Protein AF-T0YUB1-F1 (afdb_monomer)

pLDDT: mean 88.93, std 9.86, range [58.34, 98.25]

Radius of gyration: 25.23 Å; Cα contacts (8 Å, |Δi|>4): 353; chains: 1; bounding box: 56×51×64 Å

Organism: NCBI:txid410659

Mean predicted aligned error: 8.4 Å

Sequence (280 aa):
MGTVGYQFLRESLGLNVFAPERPAMVKPVTRVEPTDGFLAIPRNVAPESDDPIEHILFALKHEGVDLQILAEALPKVEPSALLSEARRLPSGTYIRVACHLWEQFTGKQLTELPEIAGPTAELFDPRRYVTGPPRRDARWRVAFNGLGTVSYCPTIRRTDRIEAAMRSDILGRTKAFADALGKSMLDRALAWAYLHETEDSFAIERETPSEDKARKFVALLHQAHDGRALSENYLVELQNSVLTNPYDMAAAFRTEQNWLRGPARGAAGVTYVPPPPAMV

Structure (mmCIF, N/CA/C/O backbone):
data_AF-T0YUB1-F1
#
_entry.id   AF-T0YUB1-F1
#
loop_
_atom_site.group_PDB
_atom_site.id
_atom_site.type_symbol
_atom_site.label_atom_id
_atom_site.label_alt_id
_atom_site.label_comp_id
_atom_site.label_asym_id
_atom_site.label_entity_id
_atom_site.label_seq_id
_atom_site.pdbx_PDB_ins_code
_atom_site.Cartn_x
_atom_site.Cartn_y
_atom_site.Cartn_z
_atom_si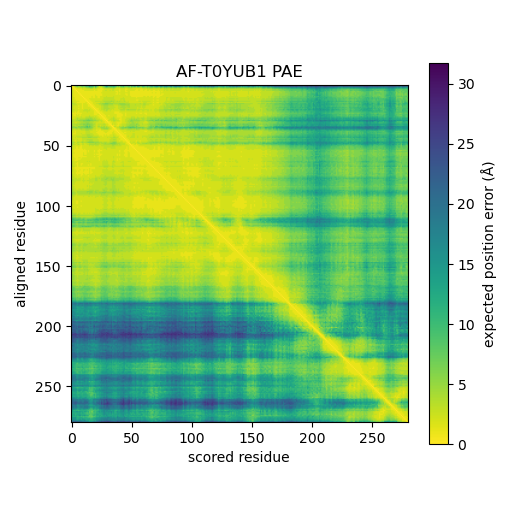te.occupancy
_atom_site.B_iso_or_equiv
_atom_site.auth_seq_id
_atom_site.auth_comp_id
_atom_site.auth_asym_id
_atom_site.auth_atom_id
_atom_site.pdbx_PDB_model_num
ATOM 1 N N . MET A 1 1 ? -29.403 3.935 4.675 1.00 58.34 1 MET A N 1
ATOM 2 C CA . MET A 1 1 ? -28.484 2.776 4.609 1.00 58.34 1 MET A CA 1
ATOM 3 C C . MET A 1 1 ? -27.096 3.343 4.799 1.00 58.34 1 MET A C 1
ATOM 5 O O . MET A 1 1 ? -26.694 4.130 3.956 1.00 58.34 1 MET A O 1
ATOM 9 N N . GLY A 1 2 ? -26.458 3.072 5.937 1.00 87.19 2 GLY A N 1
ATOM 10 C CA . GLY A 1 2 ? -25.175 3.688 6.286 1.00 87.19 2 GLY A CA 1
ATOM 11 C C . GLY A 1 2 ? -24.010 3.010 5.571 1.00 87.19 2 GLY A C 1
ATOM 12 O O . GLY A 1 2 ? -23.966 1.776 5.495 1.00 87.19 2 GLY A O 1
ATOM 13 N N . THR A 1 3 ? -23.107 3.819 5.026 1.00 94.50 3 THR A N 1
ATOM 14 C CA . THR A 1 3 ? -21.757 3.407 4.638 1.00 94.50 3 THR A CA 1
ATOM 15 C C . THR A 1 3 ? -20.953 3.148 5.911 1.00 94.50 3 THR A C 1
ATOM 17 O O . THR A 1 3 ? -21.170 3.798 6.931 1.00 94.50 3 THR A O 1
ATOM 20 N N . VAL A 1 4 ? -20.064 2.158 5.887 1.00 97.56 4 VAL A N 1
ATOM 21 C CA . VAL A 1 4 ? -19.175 1.831 7.015 1.00 97.56 4 VAL A CA 1
ATOM 22 C C . VAL A 1 4 ? -17.753 1.619 6.506 1.00 97.56 4 VAL A C 1
ATOM 24 O O . VAL A 1 4 ? -17.520 1.622 5.297 1.00 97.56 4 VAL A O 1
ATOM 27 N N . GLY A 1 5 ? -16.793 1.488 7.424 1.00 97.62 5 GLY A N 1
ATOM 28 C CA . GLY A 1 5 ? -15.391 1.277 7.077 1.00 97.62 5 GLY A CA 1
ATOM 29 C C . GLY A 1 5 ? -14.806 2.380 6.194 1.00 97.62 5 GLY A C 1
ATOM 30 O O . GLY A 1 5 ? -14.995 3.565 6.478 1.00 97.62 5 GLY A O 1
ATOM 31 N N . TYR A 1 6 ? -14.099 2.009 5.128 1.00 98.06 6 TYR A N 1
ATOM 32 C CA . TYR A 1 6 ? -13.344 2.960 4.307 1.00 98.06 6 TYR A CA 1
ATOM 33 C C . TYR A 1 6 ? -14.200 4.024 3.624 1.00 98.06 6 TYR A C 1
ATOM 35 O O . TYR A 1 6 ? -13.800 5.188 3.569 1.00 98.06 6 TYR A O 1
ATOM 43 N N . GLN A 1 7 ? -15.385 3.655 3.133 1.00 97.56 7 GLN A N 1
ATOM 44 C CA . GLN A 1 7 ? -16.279 4.623 2.498 1.00 97.56 7 GLN A CA 1
ATOM 45 C C . GLN A 1 7 ? -16.746 5.683 3.498 1.00 97.56 7 GLN A C 1
ATOM 47 O O . GLN A 1 7 ? -16.728 6.868 3.172 1.00 97.56 7 GLN A O 1
ATOM 52 N N . PHE A 1 8 ? -17.115 5.256 4.709 1.00 97.69 8 PHE A N 1
ATOM 53 C CA . PHE A 1 8 ? -17.493 6.174 5.779 1.00 97.69 8 PHE A CA 1
ATOM 54 C C . PHE A 1 8 ? -16.339 7.111 6.131 1.00 97.69 8 PHE A C 1
ATOM 56 O O . PHE A 1 8 ? -16.540 8.317 6.150 1.00 97.69 8 PHE A O 1
ATOM 63 N N . LEU A 1 9 ? -15.127 6.580 6.344 1.00 97.88 9 LEU A N 1
ATOM 64 C CA . LEU A 1 9 ? -13.948 7.387 6.689 1.00 97.88 9 LEU A CA 1
ATOM 65 C C . LEU A 1 9 ? -13.659 8.451 5.631 1.00 97.88 9 LEU A C 1
ATOM 67 O O . LEU A 1 9 ? -13.358 9.593 5.963 1.00 97.88 9 LEU A O 1
ATOM 71 N N . ARG A 1 10 ? -13.774 8.085 4.352 1.00 97.50 10 ARG A N 1
ATOM 72 C CA . ARG A 1 10 ? -13.585 9.015 3.239 1.00 97.50 10 ARG A CA 1
ATOM 73 C C . ARG A 1 10 ? -14.581 10.172 3.280 1.00 97.50 10 ARG A C 1
ATOM 75 O O . ARG A 1 10 ? -14.178 11.316 3.083 1.00 97.50 10 ARG A O 1
ATOM 82 N N . GLU A 1 11 ? -15.853 9.871 3.527 1.00 96.50 11 GLU A N 1
ATOM 83 C CA . GLU A 1 11 ? -16.936 10.858 3.575 1.00 96.50 11 GLU A CA 1
ATOM 84 C C . GLU A 1 11 ? -16.860 11.729 4.837 1.00 96.50 11 GLU A C 1
ATOM 86 O O . GLU A 1 11 ? -16.862 12.954 4.733 1.00 96.50 11 GLU A O 1
ATOM 91 N N . SER A 1 12 ? -16.747 11.117 6.019 1.00 96.38 12 SER A N 1
ATOM 92 C CA . SER A 1 12 ? -16.800 11.813 7.311 1.00 96.38 12 SER A CA 1
ATOM 93 C C . SER A 1 12 ? -15.554 12.649 7.595 1.00 96.38 12 SER A C 1
ATOM 95 O O . SER A 1 12 ? -15.658 13.726 8.179 1.00 96.38 12 SER A O 1
ATOM 97 N N . LEU A 1 13 ? -14.380 12.199 7.140 1.00 96.19 13 LEU A N 1
ATOM 98 C CA . LEU A 1 13 ? -13.120 12.923 7.313 1.00 96.19 13 LEU A CA 1
ATOM 99 C C . LEU A 1 13 ? -12.749 13.793 6.102 1.00 96.19 13 LEU A C 1
ATOM 101 O O . LEU A 1 13 ? -11.701 14.442 6.141 1.00 96.19 13 LEU A O 1
ATOM 105 N N . GLY A 1 14 ? -13.552 13.797 5.029 1.00 95.88 14 GLY A N 1
ATOM 106 C CA . GLY A 1 14 ? -13.286 14.564 3.806 1.00 95.88 14 GLY A CA 1
ATOM 107 C C . GLY A 1 14 ? -11.924 14.242 3.183 1.00 95.88 14 GLY A C 1
ATOM 108 O O . GLY A 1 14 ? -11.126 15.149 2.949 1.00 95.88 14 GLY A O 1
ATOM 109 N N . LEU A 1 15 ? -11.619 12.954 3.007 1.00 96.69 15 LEU A N 1
ATOM 110 C CA . LEU A 1 15 ? -10.314 12.494 2.512 1.00 96.69 15 LEU A CA 1
ATOM 111 C C . LEU A 1 15 ? -10.188 12.716 0.997 1.00 96.69 15 LEU A C 1
ATOM 113 O O . LEU A 1 15 ? -11.126 12.429 0.249 1.00 96.69 15 LEU A O 1
ATOM 117 N N . ASN A 1 16 ? -9.018 13.157 0.528 1.00 94.62 16 ASN A N 1
ATOM 118 C CA . ASN A 1 16 ? -8.759 13.402 -0.894 1.00 94.62 16 ASN A CA 1
ATOM 119 C C . ASN A 1 16 ? -8.219 12.144 -1.592 1.00 94.62 16 ASN A C 1
ATOM 121 O O . ASN A 1 16 ? -7.115 12.106 -2.136 1.00 94.62 16 ASN A O 1
ATOM 125 N N . VAL A 1 17 ? -9.016 11.080 -1.546 1.00 94.50 17 VAL A N 1
ATOM 126 C CA . VAL A 1 17 ? -8.626 9.738 -1.988 1.00 94.50 17 VAL A CA 1
ATOM 127 C C . VAL A 1 17 ? -9.672 9.124 -2.911 1.00 94.50 17 VAL A C 1
ATOM 129 O O . VAL A 1 17 ? -10.848 9.506 -2.908 1.00 94.50 17 VAL A O 1
ATOM 132 N N . PHE A 1 18 ? -9.253 8.146 -3.714 1.00 93.94 18 PHE A N 1
ATOM 133 C CA . PHE A 1 18 ? -10.179 7.401 -4.559 1.00 93.94 18 PHE A CA 1
ATOM 134 C C . PHE A 1 18 ? -11.198 6.640 -3.702 1.00 93.94 18 PHE A C 1
ATOM 136 O O . PHE A 1 18 ? -10.949 6.299 -2.546 1.00 93.94 18 PHE A O 1
ATOM 143 N N . ALA A 1 19 ? -12.385 6.406 -4.265 1.00 93.56 19 ALA A N 1
ATOM 144 C CA . ALA A 1 19 ? -13.378 5.570 -3.602 1.00 93.56 19 ALA A CA 1
ATOM 145 C C . ALA A 1 19 ? -12.849 4.135 -3.467 1.00 93.56 19 ALA A C 1
ATOM 147 O O . ALA A 1 19 ? -12.224 3.650 -4.417 1.00 93.56 19 ALA A O 1
ATOM 148 N N . PRO A 1 20 ? -13.156 3.424 -2.367 1.00 93.38 20 PRO A N 1
ATOM 149 C CA . PRO A 1 20 ? -12.974 1.981 -2.346 1.00 93.38 20 PRO A CA 1
ATOM 150 C C . PRO A 1 20 ? -13.768 1.357 -3.500 1.00 93.38 20 PRO A C 1
ATOM 152 O O . PRO A 1 20 ? -14.905 1.741 -3.766 1.00 93.38 20 PRO A O 1
ATOM 155 N N . GLU A 1 21 ? -13.184 0.371 -4.180 1.00 89.94 21 GLU A N 1
ATOM 156 C CA . GLU A 1 21 ? -13.831 -0.300 -5.321 1.00 89.94 21 GLU A CA 1
ATOM 157 C C . GLU A 1 21 ? -15.168 -0.956 -4.929 1.00 89.94 21 GLU A C 1
ATOM 159 O O . GLU A 1 21 ? -16.103 -1.017 -5.725 1.00 89.94 21 GLU A O 1
ATOM 164 N N . ARG A 1 22 ? -15.252 -1.466 -3.695 1.00 92.88 22 ARG A N 1
ATOM 165 C CA . ARG A 1 22 ? -16.444 -2.104 -3.127 1.00 92.88 22 ARG A CA 1
ATOM 166 C C . ARG A 1 22 ? -16.722 -1.506 -1.749 1.00 92.88 22 ARG A C 1
ATOM 168 O O . ARG A 1 22 ? -16.311 -2.109 -0.759 1.00 92.88 22 ARG A O 1
ATOM 175 N N . PRO A 1 23 ? -17.382 -0.339 -1.662 1.00 95.94 23 PRO A N 1
ATOM 176 C CA . PRO A 1 23 ? -17.715 0.276 -0.383 1.00 95.94 23 PRO A CA 1
ATOM 177 C C . PRO A 1 23 ? -18.515 -0.683 0.506 1.00 95.94 23 PRO A C 1
ATOM 179 O O . PRO A 1 23 ? -19.439 -1.358 0.040 1.00 95.94 23 PRO A O 1
ATOM 182 N N . ALA A 1 24 ? -18.183 -0.733 1.794 1.00 97.19 24 ALA A N 1
ATOM 183 C CA . ALA A 1 24 ? -18.957 -1.483 2.773 1.00 97.19 24 ALA A CA 1
ATOM 184 C C . ALA A 1 24 ? -20.264 -0.758 3.133 1.00 97.19 24 ALA A C 1
ATOM 186 O O . ALA A 1 24 ? -20.280 0.430 3.466 1.00 97.19 24 ALA A O 1
ATOM 187 N N . MET A 1 25 ? -21.383 -1.484 3.071 1.00 96.56 25 MET A N 1
ATOM 188 C CA . MET A 1 25 ? -22.720 -0.945 3.324 1.00 96.56 25 MET A CA 1
ATOM 189 C C . MET A 1 25 ? -23.515 -1.850 4.254 1.00 96.56 25 MET A C 1
ATOM 191 O O . MET A 1 25 ? -23.605 -3.059 4.029 1.00 96.56 25 MET A O 1
ATOM 195 N N . VAL A 1 26 ? -24.190 -1.258 5.241 1.00 96.06 26 VAL A N 1
ATOM 196 C CA . VAL A 1 26 ? -25.093 -2.016 6.114 1.00 96.06 26 VAL A CA 1
ATOM 197 C C . VAL A 1 26 ? -26.343 -2.436 5.339 1.00 96.06 26 VAL A C 1
ATOM 199 O O . VAL A 1 26 ? -27.073 -1.597 4.797 1.00 96.06 26 VAL A O 1
ATOM 202 N N . LYS A 1 27 ? -26.594 -3.746 5.289 1.00 95.56 27 LYS A N 1
ATOM 203 C CA . LYS A 1 27 ? -27.689 -4.385 4.545 1.00 95.56 27 LYS A CA 1
ATOM 204 C C . LYS A 1 27 ? -28.370 -5.466 5.400 1.00 95.56 27 LYS A C 1
ATOM 206 O O . LYS A 1 27 ? -27.762 -5.962 6.348 1.00 95.56 27 LYS A O 1
ATOM 211 N N . PRO A 1 28 ? -29.625 -5.848 5.090 1.00 93.94 28 PRO A N 1
ATOM 212 C CA . PRO A 1 28 ? -30.340 -6.909 5.801 1.00 93.94 28 PRO A CA 1
ATOM 213 C C . PRO A 1 28 ? -29.836 -8.299 5.370 1.00 93.94 28 PRO A C 1
ATOM 215 O O . PRO A 1 28 ? -30.547 -9.060 4.723 1.00 93.94 28 PRO A O 1
ATOM 218 N N . VAL A 1 29 ? -28.584 -8.605 5.706 1.00 92.19 29 VAL A N 1
ATOM 219 C CA . VAL A 1 29 ? -27.919 -9.897 5.474 1.00 92.19 29 VAL A CA 1
ATOM 220 C C . VAL A 1 29 ? -27.565 -10.548 6.812 1.00 92.19 29 VAL A C 1
ATOM 222 O O . VAL A 1 29 ? -27.605 -9.891 7.852 1.00 92.19 29 VAL A O 1
ATOM 225 N N . THR A 1 30 ? -27.241 -11.843 6.814 1.00 91.69 30 THR A N 1
ATOM 226 C CA . THR A 1 30 ? -26.864 -12.588 8.036 1.00 91.69 30 THR A CA 1
ATOM 227 C C . THR A 1 30 ? -25.354 -12.745 8.208 1.00 91.69 30 THR A C 1
ATOM 229 O O . THR A 1 30 ? -24.881 -13.033 9.305 1.00 91.69 30 THR A O 1
ATOM 232 N N . ARG A 1 31 ? -24.586 -12.537 7.136 1.00 92.94 31 ARG A N 1
ATOM 233 C CA . ARG A 1 31 ? -23.122 -12.593 7.105 1.00 92.94 31 ARG A CA 1
ATOM 234 C C . ARG A 1 31 ? -22.581 -11.537 6.148 1.00 92.94 31 ARG A C 1
ATOM 236 O O . ARG A 1 31 ? -23.339 -10.945 5.389 1.00 92.94 31 ARG A O 1
ATOM 243 N N . VAL A 1 32 ? -21.272 -11.305 6.206 1.00 93.69 32 VAL A N 1
ATOM 244 C CA . VAL A 1 32 ? -20.586 -10.425 5.254 1.00 93.69 32 VAL A CA 1
ATOM 245 C C . VAL A 1 32 ? -20.608 -11.084 3.876 1.00 93.69 32 VAL A C 1
ATOM 247 O O . VAL A 1 32 ? -20.051 -12.171 3.715 1.00 93.69 32 VAL A O 1
ATOM 250 N N . GLU A 1 33 ? -21.254 -10.442 2.904 1.00 93.06 33 GLU A N 1
ATOM 251 C CA . GLU A 1 33 ? -21.442 -10.991 1.556 1.00 93.06 33 GLU A CA 1
ATOM 252 C C . GLU A 1 33 ? -20.907 -10.015 0.495 1.00 93.06 33 GLU A C 1
ATOM 254 O O . GLU A 1 33 ? -21.384 -8.879 0.392 1.00 93.06 33 GLU A O 1
ATOM 259 N N . PRO A 1 34 ? -19.895 -10.412 -0.299 1.00 91.69 34 PRO A N 1
ATOM 260 C CA . PRO A 1 34 ? -19.437 -9.597 -1.415 1.00 91.69 34 PRO A CA 1
ATOM 261 C C . PRO A 1 34 ? -20.499 -9.591 -2.521 1.00 91.69 34 PRO A C 1
ATOM 263 O O . PRO A 1 34 ? -20.971 -10.646 -2.934 1.00 91.69 34 PRO A O 1
ATOM 266 N N . THR A 1 35 ? -20.858 -8.404 -3.008 1.00 91.75 35 THR A N 1
ATOM 267 C CA . THR A 1 35 ? -21.780 -8.200 -4.137 1.00 91.75 35 THR A CA 1
ATOM 268 C C . THR A 1 35 ? -21.056 -7.450 -5.259 1.00 91.75 35 THR A C 1
ATOM 270 O O . THR A 1 35 ? -19.979 -6.880 -5.049 1.00 91.75 35 THR A O 1
ATOM 273 N N . ASP A 1 36 ? -21.643 -7.419 -6.454 1.00 87.12 36 ASP A N 1
ATOM 274 C CA . ASP A 1 36 ? -21.186 -6.543 -7.529 1.00 87.12 36 ASP A CA 1
ATOM 275 C C . ASP A 1 36 ? -21.371 -5.074 -7.115 1.00 87.12 36 ASP A C 1
ATOM 277 O O . ASP A 1 36 ? -22.484 -4.566 -6.988 1.00 87.12 36 ASP A O 1
ATOM 281 N N . GLY A 1 37 ? -20.249 -4.401 -6.848 1.00 90.31 37 GLY A N 1
ATOM 282 C CA . GLY A 1 37 ? -20.185 -2.972 -6.535 1.00 90.31 37 GLY A CA 1
ATOM 283 C C . GLY A 1 37 ? -20.210 -2.590 -5.051 1.00 90.31 37 GLY A C 1
ATOM 284 O O . GLY A 1 37 ? -19.943 -1.434 -4.748 1.00 90.31 37 GLY A O 1
ATOM 285 N N . PHE A 1 38 ? -20.481 -3.502 -4.109 1.00 94.38 38 PHE A N 1
ATOM 286 C CA . PHE A 1 38 ? -20.405 -3.200 -2.668 1.00 94.38 38 PHE A CA 1
ATOM 287 C C . PHE A 1 38 ? -20.185 -4.455 -1.812 1.00 94.38 38 PHE A C 1
ATOM 289 O O . PHE A 1 38 ? -20.387 -5.587 -2.257 1.00 94.38 38 PHE A O 1
ATOM 296 N N . LEU A 1 39 ? -19.783 -4.253 -0.557 1.00 95.88 39 LEU A N 1
ATOM 297 C CA . LEU A 1 39 ? -19.691 -5.309 0.452 1.00 95.88 39 LEU A CA 1
ATOM 298 C C . LEU A 1 39 ? -20.892 -5.203 1.403 1.00 95.88 39 LEU A C 1
ATOM 300 O O . LEU A 1 39 ? -21.041 -4.204 2.106 1.00 95.88 39 LEU A O 1
ATOM 304 N N . ALA A 1 40 ? -21.775 -6.204 1.405 1.00 96.31 40 ALA A N 1
ATOM 305 C CA . ALA A 1 40 ? -22.964 -6.221 2.252 1.00 96.31 40 ALA A CA 1
ATOM 306 C C . ALA A 1 40 ? -22.586 -6.611 3.686 1.00 96.31 40 ALA A C 1
ATOM 308 O O . ALA A 1 40 ? -22.047 -7.696 3.914 1.00 96.31 40 ALA A O 1
ATOM 309 N N . ILE A 1 41 ? -22.880 -5.740 4.651 1.00 96.69 41 ILE A N 1
ATOM 310 C CA . ILE A 1 41 ? -22.508 -5.914 6.058 1.00 96.69 41 ILE A CA 1
ATOM 311 C C . ILE A 1 41 ? -23.766 -6.093 6.911 1.00 96.69 41 ILE A C 1
ATOM 313 O O . ILE A 1 41 ? -24.658 -5.241 6.858 1.00 96.69 41 ILE A O 1
ATOM 317 N N . PRO A 1 42 ? -23.862 -7.164 7.717 1.00 95.12 42 PRO A N 1
ATOM 318 C CA . PRO A 1 42 ? -24.963 -7.325 8.654 1.00 95.12 42 PRO A CA 1
ATOM 319 C C . PRO A 1 42 ? -24.808 -6.332 9.819 1.00 95.12 42 PRO A C 1
ATOM 321 O O . PRO A 1 42 ? -23.696 -6.000 10.230 1.00 95.12 42 PRO A O 1
ATOM 324 N N . ARG A 1 43 ? -25.925 -5.857 10.385 1.00 93.69 43 ARG A N 1
ATOM 325 C CA . ARG A 1 43 ? -25.916 -4.789 11.408 1.00 93.69 43 ARG A CA 1
ATOM 326 C C . ARG A 1 43 ? -25.102 -5.130 12.663 1.00 93.69 43 ARG A C 1
ATOM 328 O O . ARG A 1 43 ? -24.561 -4.229 13.277 1.00 93.69 43 ARG A O 1
ATOM 335 N N . ASN A 1 44 ? -25.001 -6.407 13.024 1.00 92.81 44 ASN A N 1
ATOM 336 C CA . ASN A 1 44 ? -24.230 -6.883 14.179 1.00 92.81 44 ASN A CA 1
ATOM 337 C C . ASN A 1 44 ? -22.706 -6.928 13.952 1.00 92.81 44 ASN A C 1
ATOM 339 O O . ASN A 1 44 ? -21.973 -7.225 14.888 1.00 92.81 44 ASN A O 1
ATOM 343 N N . VAL A 1 45 ? -22.237 -6.722 12.718 1.00 93.88 45 VAL A N 1
ATOM 344 C CA . VAL A 1 45 ? -20.803 -6.681 12.371 1.00 93.88 45 VAL A CA 1
ATOM 345 C C . VAL A 1 45 ? -20.344 -5.255 12.055 1.00 93.88 45 VAL A C 1
ATOM 347 O O . VAL A 1 45 ? -19.146 -4.988 12.057 1.00 93.88 45 VAL A O 1
ATOM 350 N N . ALA A 1 46 ? -21.279 -4.348 11.769 1.00 94.00 46 ALA A N 1
ATOM 351 C CA . ALA A 1 46 ? -20.980 -2.940 11.549 1.00 94.00 46 ALA A CA 1
ATOM 352 C C . ALA A 1 46 ? -20.403 -2.284 12.823 1.00 94.00 46 ALA A C 1
ATOM 354 O O . ALA A 1 46 ? -20.743 -2.732 13.920 1.00 94.00 46 ALA A O 1
ATOM 355 N N . PRO A 1 47 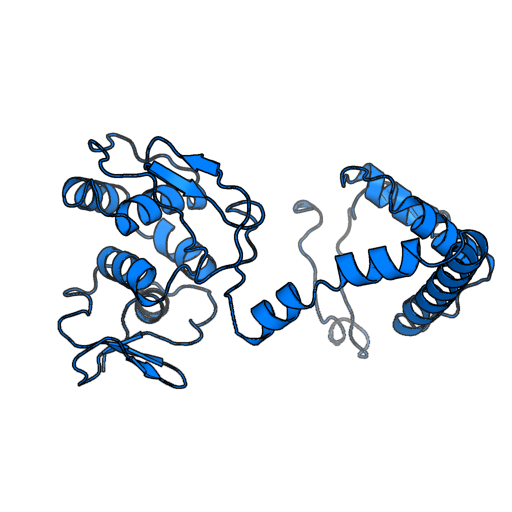? -19.575 -1.231 12.682 1.00 94.81 47 PRO A N 1
ATOM 356 C CA . PRO A 1 47 ? -19.219 -0.346 13.792 1.00 94.81 47 PRO A CA 1
ATOM 357 C C . PRO A 1 47 ? -20.455 0.102 14.581 1.00 94.81 47 PRO A C 1
ATOM 359 O O . PRO A 1 47 ? -21.529 0.302 14.000 1.00 94.81 47 PRO A O 1
ATOM 362 N N . GLU A 1 48 ? -20.315 0.215 15.900 1.00 91.25 48 GLU A N 1
ATOM 363 C CA . GLU A 1 48 ? -21.410 0.604 16.796 1.00 91.25 48 GLU A CA 1
ATOM 364 C C . GLU A 1 48 ? -21.564 2.124 16.855 1.00 91.25 48 GLU A C 1
ATOM 366 O O . GLU A 1 48 ? -22.670 2.625 17.087 1.00 91.25 48 GLU A O 1
ATOM 371 N N . SER A 1 49 ? -20.467 2.844 16.621 1.00 93.38 49 SER A N 1
ATOM 372 C CA . SER A 1 49 ? -20.413 4.297 16.613 1.00 93.38 49 SER A CA 1
ATOM 373 C C . SER A 1 49 ? -19.765 4.850 15.342 1.00 93.38 49 SER A C 1
ATOM 375 O O . SER A 1 49 ? -19.153 4.127 14.560 1.00 93.38 49 SER A O 1
ATOM 377 N N . ASP A 1 50 ? -19.879 6.167 15.179 1.00 93.62 50 ASP A N 1
ATOM 378 C CA . ASP A 1 50 ? -19.228 6.939 14.118 1.00 93.62 50 ASP A CA 1
ATOM 379 C C . ASP A 1 50 ? -17.736 7.228 14.430 1.00 93.62 50 ASP A C 1
ATOM 381 O O . ASP A 1 50 ? -17.113 8.063 13.766 1.00 93.62 50 ASP A O 1
ATOM 385 N N . ASP A 1 51 ? -17.145 6.575 15.445 1.00 95.38 51 ASP A N 1
ATOM 386 C CA . ASP A 1 51 ? -15.725 6.716 15.789 1.00 95.38 51 ASP A CA 1
ATOM 387 C C . ASP A 1 51 ? -14.835 6.209 14.633 1.00 95.38 51 ASP A C 1
ATOM 389 O O . ASP A 1 51 ? -14.910 5.032 14.248 1.00 95.38 51 ASP A O 1
ATOM 393 N N . PRO A 1 52 ? -13.935 7.053 14.087 1.00 96.44 52 PRO A N 1
ATOM 394 C CA . PRO A 1 52 ? -13.000 6.646 13.048 1.00 96.44 52 PRO A CA 1
ATOM 395 C C . PRO A 1 52 ? -12.192 5.384 13.378 1.00 96.44 52 PRO A C 1
ATOM 397 O O . PRO A 1 52 ? -11.904 4.604 12.469 1.00 96.44 52 PRO A O 1
ATOM 400 N N . ILE A 1 53 ? -11.832 5.143 14.644 1.00 97.06 53 ILE A N 1
ATOM 401 C CA . ILE A 1 53 ? -11.066 3.950 15.031 1.00 97.06 53 ILE A CA 1
ATOM 402 C C . ILE A 1 53 ? -11.873 2.682 14.770 1.00 97.06 53 ILE A C 1
ATOM 404 O O . ILE A 1 53 ? -11.347 1.752 14.154 1.00 97.06 53 ILE A O 1
ATOM 408 N N . GLU A 1 54 ? -13.145 2.636 15.170 1.00 96.81 54 GLU A N 1
ATOM 409 C CA . GLU A 1 54 ? -13.995 1.466 14.933 1.00 96.81 54 GLU A CA 1
ATOM 410 C C . GLU A 1 54 ? -14.096 1.156 13.438 1.00 96.81 54 GLU A C 1
ATOM 412 O O . GLU A 1 54 ? -13.947 0.004 13.019 1.00 96.81 54 GLU A O 1
ATOM 417 N N . HIS A 1 55 ? -14.253 2.197 12.618 1.00 98.00 55 HIS A N 1
ATOM 418 C CA . HIS A 1 55 ? -14.304 2.072 11.167 1.00 98.00 55 HIS A CA 1
ATOM 419 C C . HIS A 1 55 ? -12.968 1.624 10.556 1.00 98.00 55 HIS A C 1
ATOM 421 O O . HIS A 1 55 ? -12.975 0.796 9.645 1.00 98.00 55 HIS A O 1
ATOM 427 N N . ILE A 1 56 ? -11.822 2.096 11.059 1.00 98.25 56 ILE A N 1
ATOM 428 C CA . ILE A 1 56 ? -10.491 1.649 10.611 1.00 98.25 56 ILE A CA 1
ATOM 429 C C . ILE A 1 56 ? -10.285 0.165 10.930 1.00 98.25 56 ILE A C 1
ATOM 431 O O . ILE A 1 56 ? -9.870 -0.606 10.061 1.00 98.25 56 ILE A O 1
ATOM 435 N N . LEU A 1 57 ? -10.584 -0.254 12.162 1.00 97.81 57 LEU A N 1
ATOM 436 C CA . LEU A 1 57 ? -10.425 -1.646 12.591 1.00 97.81 57 LEU A CA 1
ATOM 437 C C . LEU A 1 57 ? -11.367 -2.578 11.824 1.00 97.81 57 LEU A C 1
ATOM 439 O O . LEU A 1 57 ? -10.962 -3.663 11.398 1.00 97.81 57 LEU A O 1
ATOM 443 N N . PHE A 1 58 ? -12.606 -2.136 11.611 1.00 97.81 58 PHE A N 1
ATOM 444 C CA . PHE A 1 58 ? -13.579 -2.818 10.771 1.00 97.81 58 PHE A CA 1
ATOM 445 C C . PHE A 1 58 ? -13.066 -2.979 9.331 1.00 97.81 58 PHE A C 1
ATOM 447 O O . PHE A 1 58 ? -13.077 -4.092 8.796 1.00 97.81 58 PHE A O 1
ATOM 454 N N . ALA A 1 59 ? -12.576 -1.898 8.720 1.00 97.69 59 ALA A N 1
ATOM 455 C CA . ALA A 1 59 ? -12.128 -1.888 7.331 1.00 97.69 59 ALA A CA 1
ATOM 456 C C . ALA A 1 59 ? -10.918 -2.810 7.124 1.00 97.69 59 ALA A C 1
ATOM 458 O O . ALA A 1 59 ? -10.952 -3.693 6.265 1.00 97.69 59 ALA A O 1
ATOM 459 N N . LEU A 1 60 ? -9.904 -2.718 7.994 1.00 97.44 60 LEU A N 1
ATOM 460 C CA . LEU A 1 60 ? -8.736 -3.607 7.968 1.00 97.44 60 LEU A CA 1
ATOM 461 C C . LEU A 1 60 ? -9.128 -5.093 8.040 1.00 97.44 60 LEU A C 1
ATOM 463 O O . LEU A 1 60 ? -8.499 -5.944 7.405 1.00 97.44 60 LEU A O 1
ATOM 467 N N . LYS A 1 61 ? -10.186 -5.414 8.794 1.00 96.31 61 LYS A N 1
ATOM 468 C CA . LYS A 1 61 ? -10.692 -6.780 8.950 1.00 96.31 61 LYS A CA 1
ATOM 469 C C . LYS A 1 61 ? -11.475 -7.277 7.741 1.00 96.31 61 LYS A C 1
ATOM 471 O O . LYS A 1 61 ? -11.243 -8.398 7.284 1.00 96.31 61 LYS A O 1
ATOM 476 N N . HIS A 1 62 ? -12.420 -6.481 7.255 1.00 95.62 62 HIS A N 1
ATOM 477 C CA . HIS A 1 62 ? -13.437 -6.934 6.305 1.00 95.62 62 HIS A CA 1
ATOM 478 C C . HIS A 1 62 ? -13.179 -6.471 4.870 1.00 95.62 62 HIS A C 1
ATOM 480 O O . HIS A 1 62 ? -13.401 -7.235 3.933 1.00 95.62 62 HIS A O 1
ATOM 486 N N . GLU A 1 63 ? -12.650 -5.265 4.690 1.00 95.56 63 GLU A N 1
ATOM 487 C CA . GLU A 1 63 ? -12.347 -4.683 3.379 1.00 95.56 63 GLU A CA 1
ATOM 488 C C . GLU A 1 63 ? -10.903 -4.987 2.955 1.00 95.56 63 GLU A C 1
ATOM 490 O O . GLU A 1 63 ? -10.630 -5.182 1.771 1.00 95.56 63 GLU A O 1
ATOM 495 N N . GLY A 1 64 ? -9.999 -5.211 3.914 1.00 95.19 64 GLY A N 1
ATOM 496 C CA . GLY A 1 64 ? -8.570 -5.448 3.686 1.00 95.19 64 GLY A CA 1
ATOM 497 C C . GLY A 1 64 ? -7.749 -4.181 3.882 1.00 95.19 64 GLY A C 1
ATOM 498 O O . GLY A 1 64 ? -8.237 -3.215 4.444 1.00 95.19 64 GLY A O 1
ATOM 499 N N . VAL A 1 65 ? -6.493 -4.193 3.443 1.00 96.25 65 VAL A N 1
ATOM 500 C CA . VAL A 1 65 ? -5.616 -3.020 3.527 1.00 96.25 65 VAL A CA 1
ATOM 501 C C . VAL A 1 65 ? -5.805 -2.145 2.293 1.00 96.25 65 VAL A C 1
ATOM 503 O O . VAL A 1 65 ? -5.563 -2.601 1.171 1.00 96.25 65 VAL A O 1
ATOM 506 N N . ASP A 1 66 ? -6.181 -0.890 2.525 1.00 96.00 66 ASP A N 1
ATOM 507 C CA . ASP A 1 66 ? -6.126 0.206 1.559 1.00 96.00 66 ASP A CA 1
ATOM 508 C C . ASP A 1 66 ? -5.195 1.303 2.095 1.00 96.00 66 ASP A C 1
ATOM 510 O O . ASP A 1 66 ? -5.573 2.109 2.948 1.00 96.00 66 ASP A O 1
ATOM 514 N N . LEU A 1 67 ? -3.937 1.304 1.638 1.00 96.00 67 LEU A N 1
ATOM 515 C CA . LEU A 1 67 ? -2.940 2.254 2.136 1.00 96.00 67 LEU A CA 1
ATOM 516 C C . LEU A 1 67 ? -3.257 3.702 1.758 1.00 96.00 67 LEU A C 1
ATOM 518 O O . LEU A 1 67 ? -2.846 4.588 2.494 1.00 96.00 67 LEU A O 1
ATOM 522 N N . GLN A 1 68 ? -3.977 3.958 0.661 1.00 93.94 68 GLN A N 1
ATOM 523 C CA . GLN A 1 68 ? -4.305 5.324 0.257 1.00 93.94 68 GLN A CA 1
ATOM 524 C C . GLN A 1 68 ? -5.264 5.950 1.269 1.00 93.94 68 GLN A C 1
ATOM 526 O O . GLN A 1 68 ? -5.022 7.048 1.767 1.00 93.94 68 GLN A O 1
ATOM 531 N N . ILE A 1 69 ? -6.328 5.224 1.611 1.00 96.94 69 ILE A N 1
ATOM 532 C CA . ILE A 1 69 ? -7.321 5.698 2.574 1.00 96.94 69 ILE A CA 1
ATOM 533 C C . ILE A 1 69 ? -6.711 5.747 3.978 1.00 96.94 69 ILE A C 1
ATOM 535 O O . ILE A 1 69 ? -6.885 6.735 4.688 1.00 96.94 69 ILE A O 1
ATOM 539 N N . LEU A 1 70 ? -5.947 4.723 4.376 1.00 97.62 70 LEU A N 1
ATOM 540 C CA . LEU A 1 70 ? -5.291 4.683 5.688 1.00 97.62 70 LEU A CA 1
ATOM 541 C C . LEU A 1 70 ? -4.246 5.794 5.866 1.00 97.62 70 LEU A C 1
ATOM 543 O O . LEU A 1 70 ? -4.152 6.339 6.966 1.00 97.62 70 LEU A O 1
ATOM 547 N N . ALA A 1 71 ? -3.494 6.141 4.815 1.00 96.50 71 ALA A N 1
ATOM 548 C CA . ALA A 1 71 ? -2.483 7.196 4.860 1.00 96.50 71 ALA A CA 1
ATOM 549 C C . ALA A 1 71 ? -3.080 8.579 5.134 1.00 96.50 71 ALA A C 1
ATOM 551 O O . ALA A 1 71 ? -2.434 9.380 5.800 1.00 96.50 71 ALA A O 1
ATOM 552 N N . GLU A 1 72 ? -4.308 8.855 4.681 1.00 97.00 72 GLU A N 1
ATOM 553 C CA . GLU A 1 72 ? -4.994 10.109 5.017 1.00 97.00 72 GLU A CA 1
ATOM 554 C C . GLU A 1 72 ? -5.867 10.021 6.277 1.00 97.00 72 GLU A C 1
ATOM 556 O O . GLU A 1 72 ? -6.018 11.018 6.985 1.00 97.00 72 GLU A O 1
ATOM 561 N N . ALA A 1 73 ? -6.440 8.853 6.582 1.00 98.00 73 ALA A N 1
ATOM 562 C CA . ALA A 1 73 ? -7.332 8.684 7.727 1.00 98.00 73 ALA A CA 1
ATOM 563 C C . ALA A 1 73 ? -6.574 8.630 9.061 1.00 98.00 73 ALA A C 1
ATOM 565 O O . ALA A 1 73 ? -6.937 9.335 10.000 1.00 98.00 73 ALA A O 1
ATOM 566 N N . LEU A 1 74 ? -5.514 7.816 9.159 1.00 98.00 74 LEU A N 1
ATOM 567 C CA . LEU A 1 74 ? -4.801 7.593 10.423 1.00 98.00 74 LEU A CA 1
ATOM 568 C C . LEU A 1 74 ? -4.190 8.876 11.008 1.00 98.00 74 LEU A C 1
ATOM 570 O O . LEU A 1 74 ? -4.355 9.083 12.208 1.00 98.00 74 LEU A O 1
ATOM 574 N N . PRO A 1 75 ? -3.563 9.783 10.231 1.00 97.38 75 PRO A N 1
ATOM 575 C CA . PRO A 1 75 ? -3.055 11.042 10.778 1.00 97.38 75 PRO A CA 1
ATOM 576 C C . PRO A 1 75 ? -4.116 11.945 11.423 1.00 97.38 75 PRO A C 1
ATOM 578 O O . PRO A 1 75 ? -3.752 12.827 12.197 1.00 97.38 75 PRO A O 1
ATOM 581 N N . LYS A 1 76 ? -5.407 11.740 11.118 1.00 97.12 76 LYS A N 1
ATOM 582 C CA . LYS A 1 76 ? -6.534 12.472 11.720 1.00 97.12 76 LYS A CA 1
ATOM 583 C C . LYS A 1 76 ? -7.059 11.826 13.009 1.00 97.12 76 LYS A C 1
ATOM 585 O O . LYS A 1 76 ? -7.963 12.375 13.630 1.00 97.12 76 LYS A O 1
ATOM 590 N N . VAL A 1 77 ? -6.525 10.669 13.401 1.00 96.38 77 VAL A N 1
ATOM 591 C CA . VAL A 1 77 ? -6.889 9.970 14.638 1.00 96.38 77 VAL A CA 1
ATOM 592 C C . VAL A 1 77 ? -5.970 10.407 15.773 1.00 96.38 77 VAL A C 1
ATOM 594 O O . VAL A 1 77 ? -4.743 10.417 15.629 1.00 96.38 77 VAL A O 1
ATOM 597 N N . GLU A 1 78 ? -6.568 10.711 16.924 1.00 95.31 78 GLU A N 1
ATOM 598 C CA . GLU A 1 78 ? -5.828 11.088 18.124 1.00 95.31 78 GLU A CA 1
ATOM 599 C C . GLU A 1 78 ? -4.955 9.925 18.648 1.00 95.31 78 GLU A C 1
ATOM 601 O O . GLU A 1 78 ? -5.455 8.811 18.852 1.00 95.31 78 GLU A O 1
ATOM 606 N N . PRO A 1 79 ? -3.661 10.163 18.941 1.00 96.31 79 PRO A N 1
ATOM 607 C CA . PRO A 1 79 ? -2.741 9.132 19.433 1.00 96.31 79 PRO A CA 1
ATOM 608 C C . PRO A 1 79 ? -3.232 8.419 20.701 1.00 96.31 79 PRO A C 1
ATOM 610 O O . PRO A 1 79 ? -3.055 7.210 20.867 1.00 96.31 79 PRO A O 1
ATOM 613 N N . SER A 1 80 ? -3.850 9.173 21.614 1.00 95.56 80 SER A N 1
ATOM 614 C CA . SER A 1 80 ? -4.354 8.667 22.894 1.00 95.56 80 SER A CA 1
ATOM 615 C C . SER A 1 80 ? -5.499 7.672 22.709 1.00 95.56 80 SER A C 1
ATOM 617 O O . SER A 1 80 ? -5.586 6.699 23.460 1.00 95.56 80 SER A O 1
ATOM 619 N N . ALA A 1 81 ? -6.332 7.870 21.686 1.00 95.81 81 ALA A N 1
ATOM 620 C CA . ALA A 1 81 ? -7.433 6.980 21.354 1.00 95.81 81 ALA A CA 1
ATOM 621 C C . ALA A 1 81 ? -6.911 5.636 20.811 1.00 95.81 81 ALA A C 1
ATOM 623 O O . ALA A 1 81 ? -7.331 4.582 21.289 1.00 95.81 81 ALA A O 1
ATOM 624 N N . LEU A 1 82 ? -5.901 5.656 19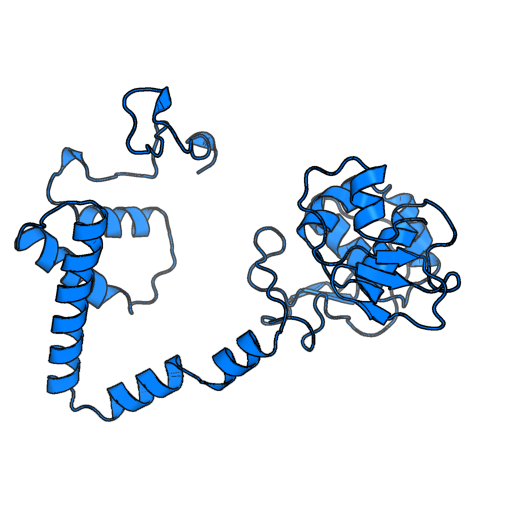.928 1.00 96.69 82 LEU A N 1
ATOM 625 C CA . LEU A 1 82 ? -5.216 4.438 19.465 1.00 96.69 82 LEU A CA 1
ATOM 626 C C . LEU A 1 82 ? -4.571 3.660 20.619 1.00 96.69 82 LEU A C 1
ATOM 628 O O . LEU A 1 82 ? -4.703 2.440 20.699 1.00 96.69 82 LEU A O 1
ATOM 632 N N . LEU A 1 83 ? -3.898 4.353 21.542 1.00 96.75 83 LEU A N 1
ATOM 633 C CA . LEU A 1 83 ? -3.274 3.723 22.710 1.00 96.75 83 LEU A CA 1
ATOM 634 C C . LEU A 1 83 ? -4.300 3.146 23.692 1.00 96.75 83 LEU A C 1
ATOM 636 O O . LEU A 1 83 ? -4.074 2.070 24.250 1.00 96.75 83 LEU A O 1
ATOM 640 N N . SER A 1 84 ? -5.419 3.841 23.908 1.00 96.00 84 SER A N 1
ATOM 641 C CA . SER A 1 84 ? -6.533 3.343 24.721 1.00 96.00 84 SER A CA 1
ATOM 642 C C . SER A 1 84 ? -7.095 2.046 24.138 1.00 96.00 84 SER A C 1
ATOM 644 O O . SER A 1 84 ? -7.233 1.041 24.839 1.00 96.00 84 SER A O 1
ATOM 646 N N . GLU A 1 85 ? -7.312 2.023 22.825 1.00 96.38 85 GLU A N 1
ATOM 647 C CA . GLU A 1 85 ? -7.841 0.850 22.143 1.00 96.38 85 GLU A CA 1
ATOM 648 C C . GLU A 1 85 ? -6.828 -0.306 22.104 1.00 96.38 85 GLU A C 1
ATOM 650 O O . GLU A 1 85 ? -7.184 -1.467 22.320 1.00 96.38 85 GLU A O 1
ATOM 655 N N . ALA A 1 86 ? -5.535 -0.006 21.949 1.00 96.50 86 ALA A N 1
ATOM 656 C CA . ALA A 1 86 ? -4.467 -0.999 22.051 1.00 96.50 86 ALA A CA 1
ATOM 657 C C . ALA A 1 86 ? -4.363 -1.611 23.461 1.00 96.50 86 ALA A C 1
ATOM 659 O O . ALA A 1 86 ? -4.052 -2.795 23.584 1.00 96.50 86 ALA A O 1
ATOM 660 N N . ARG A 1 87 ? -4.655 -0.848 24.528 1.00 96.31 87 ARG A N 1
ATOM 661 C CA . ARG A 1 87 ? -4.752 -1.371 25.909 1.00 96.31 87 ARG A CA 1
ATOM 662 C C . ARG A 1 87 ? -5.947 -2.302 26.084 1.00 96.31 87 ARG A C 1
ATOM 664 O O . ARG A 1 87 ? -5.837 -3.296 26.796 1.00 96.31 87 ARG A O 1
ATOM 671 N N . ARG A 1 88 ? -7.075 -1.990 25.441 1.00 96.00 88 ARG A N 1
ATOM 672 C CA . ARG A 1 88 ? -8.288 -2.818 25.474 1.00 96.00 88 ARG A CA 1
ATOM 673 C C . ARG A 1 88 ? -8.104 -4.129 24.709 1.00 96.00 88 ARG A C 1
ATOM 675 O O . ARG A 1 88 ? -8.600 -5.169 25.137 1.00 96.00 88 ARG A O 1
ATOM 682 N N . LEU A 1 89 ? -7.375 -4.083 23.593 1.00 94.56 89 LEU A N 1
ATOM 683 C CA . LEU A 1 89 ? -7.145 -5.205 22.681 1.00 94.56 89 LEU A CA 1
ATOM 684 C C . LEU A 1 89 ? -5.639 -5.454 22.436 1.00 94.56 89 LEU A C 1
ATOM 686 O O . LEU A 1 89 ? -5.184 -5.382 21.291 1.00 94.56 89 LEU A O 1
ATOM 690 N N . PRO A 1 90 ? -4.846 -5.827 23.458 1.00 93.31 90 PRO A N 1
ATOM 691 C CA . PRO A 1 90 ? -3.384 -5.948 23.338 1.00 93.31 90 PRO A CA 1
ATOM 692 C C . PRO A 1 90 ? -2.938 -7.045 22.359 1.00 93.31 90 PRO A C 1
ATOM 694 O O . PRO A 1 90 ? -1.848 -6.988 21.786 1.00 93.31 90 PRO A O 1
ATOM 697 N N . SER A 1 91 ? -3.788 -8.052 22.140 1.00 95.44 91 SER A N 1
ATOM 698 C CA . SER A 1 91 ? -3.591 -9.129 21.165 1.00 95.44 91 SER A CA 1
ATOM 699 C C . SER A 1 91 ? -4.334 -8.906 19.838 1.00 95.44 91 SER A C 1
ATOM 701 O O . SER A 1 91 ? -4.246 -9.753 18.942 1.00 95.44 91 SER A O 1
ATOM 703 N N . GLY A 1 92 ? -5.014 -7.769 19.664 1.00 96.69 92 GLY A N 1
ATOM 704 C CA . GLY A 1 92 ? -5.789 -7.451 18.470 1.00 96.69 92 GLY A CA 1
ATOM 705 C C . GLY A 1 92 ? -4.905 -7.135 17.264 1.00 96.69 92 GLY A C 1
ATOM 706 O O . GLY A 1 92 ? -4.226 -6.114 17.225 1.00 96.69 92 GLY A O 1
ATOM 707 N N . THR A 1 93 ? -4.943 -7.983 16.235 1.00 96.81 93 THR A N 1
ATOM 708 C CA . THR A 1 93 ? -4.143 -7.791 15.013 1.00 96.81 93 THR A CA 1
ATOM 709 C C . THR A 1 93 ? -4.365 -6.423 14.366 1.00 96.81 93 THR A C 1
ATOM 711 O O . THR A 1 93 ? -3.396 -5.734 14.061 1.00 96.81 93 THR A O 1
ATOM 714 N N . TYR A 1 94 ? -5.620 -6.004 14.192 1.00 97.69 94 TYR A N 1
ATOM 715 C CA . TYR A 1 94 ? -5.939 -4.784 13.445 1.00 97.69 94 TYR A CA 1
ATOM 716 C C . TYR A 1 94 ? -5.558 -3.504 14.184 1.00 97.69 94 TYR A C 1
ATOM 718 O O . TYR A 1 94 ? -5.086 -2.573 13.541 1.00 97.69 94 TYR A O 1
ATOM 726 N N . ILE A 1 95 ? -5.670 -3.468 15.518 1.00 97.69 95 ILE A N 1
ATOM 727 C CA . ILE A 1 95 ? -5.231 -2.298 16.289 1.00 97.69 95 ILE A CA 1
ATOM 728 C C . ILE A 1 95 ? -3.708 -2.174 16.280 1.00 97.69 95 ILE A C 1
ATOM 730 O O . ILE A 1 95 ? -3.187 -1.083 16.081 1.00 97.69 95 ILE A O 1
ATOM 734 N N . ARG A 1 96 ? -2.973 -3.292 16.360 1.00 97.81 96 ARG A N 1
ATOM 735 C CA . ARG A 1 96 ? -1.510 -3.274 16.216 1.00 97.81 96 ARG A CA 1
ATOM 736 C C . ARG A 1 96 ? -1.072 -2.799 14.830 1.00 97.81 96 ARG A C 1
ATOM 738 O O . ARG A 1 96 ? -0.132 -2.016 14.732 1.00 97.81 96 ARG A O 1
ATOM 745 N N . VAL A 1 97 ? -1.758 -3.239 13.771 1.00 97.94 97 VAL A N 1
ATOM 746 C CA . VAL A 1 97 ? -1.516 -2.760 12.398 1.00 97.94 97 VAL A CA 1
ATOM 747 C C . VAL A 1 97 ? -1.837 -1.270 12.271 1.00 97.94 97 VAL A C 1
ATOM 749 O O . VAL A 1 97 ? -1.034 -0.539 11.698 1.00 97.94 97 VAL A O 1
ATOM 752 N N . ALA A 1 98 ? -2.957 -0.804 12.832 1.00 98.06 98 ALA A N 1
ATOM 753 C CA . ALA A 1 98 ? -3.333 0.608 12.820 1.00 98.06 98 ALA A CA 1
ATOM 754 C C . ALA A 1 98 ? -2.294 1.483 13.540 1.00 98.06 98 ALA A C 1
ATOM 756 O O . ALA A 1 98 ? -1.859 2.481 12.974 1.00 98.06 98 ALA A O 1
ATOM 757 N N . CYS A 1 99 ? -1.829 1.079 14.727 1.00 97.75 99 CYS A N 1
ATOM 758 C CA . CYS A 1 99 ? -0.774 1.784 15.458 1.00 97.75 99 CYS A CA 1
ATOM 759 C C . CYS A 1 99 ? 0.552 1.809 14.685 1.00 97.75 99 CYS A C 1
ATOM 761 O O . CYS A 1 99 ? 1.154 2.872 14.549 1.00 97.75 99 CYS A O 1
ATOM 763 N N . HIS A 1 100 ? 0.980 0.668 14.130 1.00 97.44 100 HIS A N 1
ATOM 764 C CA . HIS A 1 100 ? 2.182 0.599 13.295 1.00 97.44 100 HIS A CA 1
ATOM 765 C C . HIS A 1 100 ? 2.085 1.554 12.096 1.00 97.44 100 HIS A C 1
ATOM 767 O O . HIS A 1 100 ? 2.988 2.353 11.866 1.00 97.44 100 HIS A O 1
ATOM 773 N N . LEU A 1 101 ? 0.977 1.517 11.351 1.00 97.88 101 LEU A N 1
ATOM 774 C CA . LEU A 1 101 ? 0.763 2.386 10.193 1.00 97.88 101 LEU A CA 1
ATOM 775 C C . LEU A 1 101 ? 0.662 3.866 10.574 1.00 97.88 101 LEU A C 1
ATOM 777 O O . LEU A 1 101 ? 1.196 4.708 9.859 1.00 97.88 101 LEU A O 1
ATOM 781 N N . TRP A 1 102 ? 0.032 4.190 11.704 1.00 98.19 102 TRP A N 1
ATOM 782 C CA . TRP A 1 102 ? -0.042 5.561 12.202 1.00 98.19 102 TRP A CA 1
ATOM 783 C C . TRP A 1 102 ? 1.355 6.147 12.432 1.00 98.19 102 TRP A C 1
ATOM 785 O O . TRP A 1 102 ? 1.634 7.261 11.985 1.00 98.19 102 TRP A O 1
ATOM 795 N N . GLU A 1 103 ? 2.260 5.386 13.059 1.00 97.44 103 GLU A N 1
ATOM 796 C CA . GLU A 1 103 ? 3.647 5.825 13.264 1.00 97.44 103 GLU A CA 1
ATOM 797 C C . GLU A 1 103 ? 4.380 6.032 11.929 1.00 97.44 103 GLU A C 1
ATOM 799 O O . GLU A 1 103 ? 5.119 7.002 11.765 1.00 97.44 103 GLU A O 1
ATOM 804 N N . GLN A 1 104 ? 4.136 5.162 10.943 1.00 96.69 104 GLN A N 1
ATOM 805 C CA . GLN A 1 104 ? 4.747 5.275 9.615 1.00 96.69 104 GLN A CA 1
ATOM 806 C C . GLN A 1 104 ? 4.241 6.493 8.830 1.00 96.69 104 GLN A C 1
ATOM 808 O O . GLN A 1 104 ? 5.040 7.187 8.206 1.00 96.69 104 GLN A O 1
ATOM 813 N N . PHE A 1 105 ? 2.936 6.771 8.859 1.00 96.75 105 PHE A N 1
ATOM 814 C CA . PHE A 1 105 ? 2.342 7.873 8.096 1.00 96.75 105 PHE A CA 1
ATOM 815 C C . PHE A 1 105 ? 2.559 9.241 8.737 1.00 96.75 105 PHE A C 1
ATOM 817 O O . PHE A 1 105 ? 2.670 10.239 8.031 1.00 96.75 105 PHE A O 1
ATOM 824 N N . THR A 1 106 ? 2.634 9.304 10.065 1.00 96.38 106 THR A N 1
ATOM 825 C CA . THR A 1 106 ? 2.857 10.572 10.775 1.00 96.38 106 THR A CA 1
ATOM 826 C C . THR A 1 106 ? 4.332 10.874 11.023 1.00 96.38 106 THR A C 1
ATOM 828 O O . THR A 1 106 ? 4.669 12.011 11.352 1.00 96.38 106 THR A O 1
ATOM 831 N N . GLY A 1 107 ? 5.210 9.868 10.930 1.00 95.69 107 GLY A N 1
ATOM 832 C CA . GLY A 1 107 ? 6.613 9.963 11.340 1.00 95.69 107 GLY A CA 1
ATOM 833 C C . GLY A 1 107 ? 6.807 10.140 12.853 1.00 95.69 107 GLY A C 1
ATOM 834 O O . GLY A 1 107 ? 7.931 10.350 13.310 1.00 95.69 107 GLY A O 1
ATOM 835 N N . LYS A 1 108 ? 5.727 10.078 13.642 1.00 96.12 108 LYS A N 1
ATOM 836 C CA . LYS A 1 108 ? 5.745 10.200 15.103 1.00 96.12 108 LYS A CA 1
ATOM 837 C C . LYS A 1 108 ? 5.754 8.815 15.739 1.00 96.12 108 LYS A C 1
ATOM 839 O O . LYS A 1 108 ? 5.329 7.838 15.136 1.00 96.12 108 LYS A O 1
ATOM 844 N N . GLN A 1 109 ? 6.208 8.738 16.985 1.00 95.12 109 GLN A N 1
ATOM 845 C CA . GLN A 1 109 ? 6.146 7.508 17.771 1.00 95.12 109 GLN A CA 1
ATOM 846 C C . GLN A 1 109 ? 5.096 7.634 18.871 1.00 95.12 109 GLN A C 1
ATOM 848 O O . GLN A 1 109 ? 5.067 8.627 19.597 1.00 95.12 109 GLN A O 1
ATOM 853 N N . LEU A 1 110 ? 4.258 6.611 19.007 1.00 94.75 110 LEU A N 1
ATOM 854 C CA . LEU A 1 110 ? 3.355 6.448 20.136 1.00 94.75 110 LEU A CA 1
ATOM 855 C C . LEU A 1 110 ? 4.185 6.055 21.364 1.00 94.75 110 LEU A C 1
ATOM 857 O O . LEU A 1 110 ? 4.832 5.006 21.380 1.00 94.75 110 LEU A O 1
ATOM 861 N N . THR A 1 111 ? 4.185 6.906 22.384 1.00 92.38 111 THR A N 1
ATOM 862 C CA . THR A 1 111 ? 4.856 6.661 23.666 1.00 92.38 111 THR A CA 1
ATOM 863 C C . THR A 1 111 ? 3.928 5.918 24.633 1.00 92.38 111 THR A C 1
ATOM 865 O O . THR A 1 111 ? 2.734 5.800 24.381 1.00 92.38 111 THR A O 1
ATOM 868 N N . GLU A 1 112 ? 4.466 5.389 25.739 1.00 89.25 112 GLU A N 1
ATOM 869 C CA . GLU A 1 112 ? 3.672 4.693 26.778 1.00 89.25 112 GLU A CA 1
ATOM 870 C C . GLU A 1 112 ? 2.871 3.485 26.256 1.00 89.25 112 GLU A C 1
ATOM 872 O O . GLU A 1 112 ? 1.687 3.295 26.575 1.00 89.25 112 GLU A O 1
ATOM 877 N N . LEU A 1 113 ? 3.532 2.668 25.427 1.00 89.31 113 LEU A N 1
ATOM 878 C CA . LEU A 1 113 ? 2.909 1.511 24.797 1.00 89.31 113 LEU A CA 1
ATOM 879 C C . LEU A 1 113 ? 2.384 0.531 25.859 1.00 89.31 113 LEU A C 1
ATOM 881 O O . LEU A 1 113 ? 3.089 0.247 26.833 1.00 89.31 113 LEU A O 1
ATOM 885 N N . PRO A 1 114 ? 1.183 -0.038 25.658 1.00 90.00 114 PRO A N 1
ATOM 886 C CA . PRO A 1 114 ? 0.744 -1.176 26.448 1.00 90.00 114 PRO A CA 1
ATOM 887 C C . PRO A 1 114 ? 1.628 -2.401 26.222 1.00 90.00 114 PRO A C 1
ATOM 889 O O . PRO A 1 114 ? 2.379 -2.485 25.250 1.00 90.00 114 PRO A O 1
ATOM 892 N N . GLU A 1 115 ? 1.482 -3.398 27.092 1.00 91.69 115 GLU A N 1
ATOM 893 C CA . GLU A 1 115 ? 2.069 -4.708 26.842 1.00 91.69 115 GLU A CA 1
ATOM 894 C C . GLU A 1 115 ? 1.399 -5.354 25.620 1.00 91.69 115 GLU A C 1
ATOM 896 O O . GLU A 1 115 ? 0.251 -5.800 25.661 1.00 91.69 115 GLU A O 1
ATOM 901 N N . ILE A 1 116 ? 2.124 -5.374 24.502 1.00 94.75 116 ILE A N 1
ATOM 902 C CA . ILE A 1 116 ? 1.639 -5.937 23.245 1.00 94.75 116 ILE A CA 1
ATOM 903 C C . ILE A 1 116 ? 1.790 -7.461 23.249 1.00 94.75 116 ILE A C 1
ATOM 905 O O . ILE A 1 116 ? 2.896 -8.003 23.353 1.00 94.75 116 ILE A O 1
ATOM 909 N N . ALA A 1 117 ? 0.668 -8.154 23.054 1.00 91.44 117 ALA A N 1
ATOM 910 C CA . ALA A 1 117 ? 0.567 -9.607 23.115 1.00 91.44 117 ALA A CA 1
ATOM 911 C C . ALA A 1 117 ? 0.255 -10.237 21.745 1.00 91.44 117 ALA A C 1
ATOM 913 O O . ALA A 1 117 ? -0.138 -9.569 20.788 1.00 91.44 117 ALA A O 1
ATOM 914 N N . GLY A 1 118 ? 0.399 -11.562 21.662 1.00 92.38 118 GLY A N 1
ATOM 915 C CA . GLY A 1 118 ? 0.076 -12.350 20.468 1.00 92.38 118 GLY A CA 1
ATOM 916 C C . GLY A 1 118 ? 1.239 -12.538 19.483 1.00 92.38 118 GLY A C 1
ATOM 917 O O . GLY A 1 118 ? 2.336 -12.006 19.693 1.00 92.38 118 GLY A O 1
ATOM 918 N N . PRO A 1 119 ? 1.034 -13.349 18.430 1.00 95.31 119 PRO A N 1
ATOM 919 C CA . PRO A 1 119 ? 2.047 -13.594 17.410 1.00 95.31 119 PRO A CA 1
ATOM 920 C C . PRO A 1 119 ? 2.276 -12.352 16.544 1.00 95.31 119 PRO A C 1
ATOM 922 O O . PRO A 1 119 ? 1.445 -11.442 16.497 1.00 95.31 119 PRO A O 1
ATOM 925 N N . THR A 1 120 ? 3.402 -12.330 15.828 1.00 96.75 120 THR A N 1
ATOM 926 C CA . THR A 1 120 ? 3.633 -11.299 14.816 1.00 96.75 120 THR A CA 1
ATOM 927 C C . THR A 1 120 ? 2.605 -11.436 13.699 1.00 96.75 120 THR A C 1
ATOM 929 O O . THR A 1 120 ? 2.486 -12.501 13.101 1.00 96.75 120 THR A O 1
ATOM 932 N N . ALA A 1 121 ? 1.858 -10.365 13.442 1.00 96.38 121 ALA A N 1
ATOM 933 C CA . ALA A 1 121 ? 0.876 -10.323 12.370 1.00 96.38 121 ALA A CA 1
ATOM 934 C C . ALA A 1 121 ? 1.485 -9.715 11.109 1.00 96.38 121 ALA A C 1
ATOM 936 O O . ALA A 1 121 ? 2.144 -8.680 11.177 1.00 96.38 121 ALA A O 1
ATOM 937 N N . GLU A 1 122 ? 1.242 -10.332 9.962 1.00 97.44 122 GLU A N 1
ATOM 938 C CA . GLU A 1 122 ? 1.566 -9.728 8.675 1.00 97.44 122 GLU A CA 1
ATOM 939 C C . GLU A 1 122 ? 0.576 -8.611 8.344 1.00 97.44 122 GLU A C 1
ATOM 941 O O . GLU A 1 122 ? -0.626 -8.748 8.582 1.00 97.44 122 GLU A O 1
ATOM 946 N N . LEU A 1 123 ? 1.086 -7.498 7.816 1.00 97.69 123 LEU A N 1
ATOM 947 C CA . LEU A 1 123 ? 0.269 -6.338 7.468 1.00 97.69 123 LEU A CA 1
ATOM 948 C C . LEU A 1 123 ? -0.669 -6.660 6.300 1.00 97.69 123 LEU A C 1
ATOM 950 O O . LEU A 1 123 ? -1.858 -6.362 6.369 1.00 97.69 123 LEU A O 1
ATOM 954 N N . PHE A 1 124 ? -0.152 -7.309 5.257 1.00 97.81 124 PHE A N 1
ATOM 955 C CA . PHE A 1 124 ? -0.938 -7.811 4.136 1.00 97.81 124 PHE A CA 1
ATOM 956 C C . PHE A 1 124 ? -1.138 -9.321 4.265 1.00 97.81 124 PHE A C 1
ATOM 958 O O . PHE A 1 124 ? -0.168 -10.060 4.396 1.00 97.81 124 PHE A O 1
ATOM 965 N N . ASP A 1 125 ? -2.380 -9.803 4.169 1.00 96.06 125 ASP A N 1
ATOM 966 C CA . ASP A 1 125 ? -2.664 -11.245 4.101 1.00 96.06 125 ASP A CA 1
ATOM 967 C C . ASP A 1 125 ? -2.127 -11.821 2.770 1.00 96.06 125 ASP A C 1
ATOM 969 O O . ASP A 1 125 ? -2.658 -11.452 1.713 1.00 96.06 125 ASP A O 1
ATOM 973 N N . PRO A 1 126 ? -1.139 -12.742 2.772 1.00 96.00 126 PRO A N 1
ATOM 974 C CA . PRO A 1 126 ? -0.550 -13.292 1.546 1.00 96.00 126 PRO A CA 1
ATOM 975 C C . PRO A 1 126 ? -1.535 -14.062 0.666 1.00 96.00 126 PRO A C 1
ATOM 977 O O . PRO A 1 126 ? -1.254 -14.300 -0.506 1.00 96.00 126 PRO A O 1
ATOM 980 N N . ARG A 1 127 ? -2.699 -14.454 1.202 1.00 94.81 127 ARG A N 1
ATOM 981 C CA . ARG A 1 127 ? -3.782 -15.077 0.425 1.00 94.81 127 AR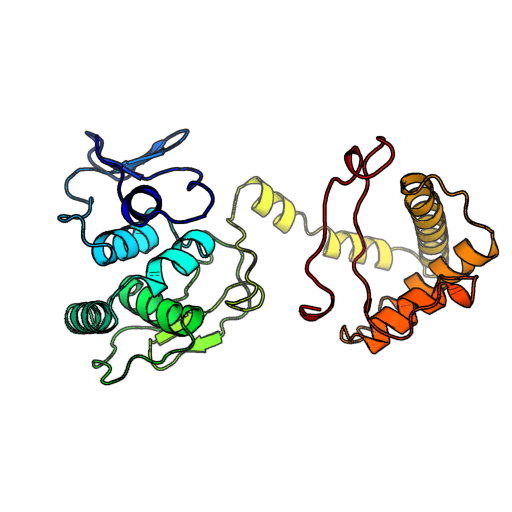G A CA 1
ATOM 982 C C . ARG A 1 127 ? -4.582 -14.050 -0.371 1.00 94.81 127 ARG A C 1
ATOM 984 O O . ARG A 1 127 ? -5.204 -14.400 -1.366 1.00 94.81 127 ARG A O 1
ATOM 991 N N . ARG A 1 128 ? -4.587 -12.789 0.072 1.00 94.31 128 ARG A N 1
ATOM 992 C CA . ARG A 1 128 ? -5.332 -11.682 -0.547 1.00 94.31 128 ARG A CA 1
ATOM 993 C C . ARG A 1 128 ? -4.441 -10.764 -1.377 1.00 94.31 128 ARG A C 1
ATOM 995 O O . ARG A 1 128 ? -4.944 -10.125 -2.297 1.00 94.31 128 ARG A O 1
ATOM 1002 N N . TYR A 1 129 ? -3.148 -10.695 -1.069 1.00 96.94 129 TYR A N 1
ATOM 1003 C CA . TYR A 1 129 ? -2.201 -9.776 -1.694 1.00 96.94 129 TYR A CA 1
ATOM 1004 C C . TYR A 1 129 ? -0.930 -10.491 -2.148 1.00 96.94 129 TYR A C 1
ATOM 1006 O O . TYR A 1 129 ? -0.525 -11.506 -1.579 1.00 96.94 129 TYR A O 1
ATOM 1014 N N . VAL A 1 130 ? -0.286 -9.946 -3.177 1.00 96.81 130 VAL A N 1
ATOM 1015 C CA . VAL A 1 130 ? 1.096 -10.299 -3.514 1.00 96.81 130 VAL A CA 1
ATOM 1016 C C . VAL A 1 130 ? 2.013 -9.583 -2.524 1.00 96.81 130 VAL A C 1
ATOM 1018 O O . VAL A 1 130 ? 1.908 -8.371 -2.346 1.00 96.81 130 VAL A O 1
ATOM 1021 N N . THR A 1 131 ? 2.891 -10.339 -1.872 1.00 97.19 131 THR A N 1
ATOM 1022 C CA . THR A 1 131 ? 3.705 -9.871 -0.744 1.00 97.19 131 THR A CA 1
ATOM 1023 C C . THR A 1 131 ? 5.191 -10.062 -1.018 1.00 97.19 131 THR A C 1
ATOM 1025 O O . THR A 1 131 ? 5.591 -10.965 -1.755 1.00 97.19 131 THR A O 1
ATOM 1028 N N . GLY A 1 132 ? 6.010 -9.207 -0.411 1.00 94.88 132 GLY A N 1
ATOM 1029 C CA . GLY A 1 132 ? 7.464 -9.322 -0.398 1.00 94.88 132 GLY A CA 1
ATOM 1030 C C . GLY A 1 132 ? 7.992 -9.954 0.896 1.00 94.88 132 GLY A C 1
ATOM 1031 O O . GLY A 1 132 ? 7.213 -10.386 1.750 1.00 94.88 132 GLY A O 1
ATOM 1032 N N . PRO A 1 133 ? 9.324 -9.993 1.069 1.00 95.12 133 PRO A N 1
ATOM 1033 C CA . PRO A 1 133 ? 9.949 -10.426 2.314 1.00 95.12 133 PRO A CA 1
ATOM 1034 C C . PRO A 1 133 ? 9.493 -9.568 3.511 1.00 95.12 133 PRO A C 1
ATOM 1036 O O . PRO A 1 133 ? 9.524 -8.336 3.422 1.00 95.12 133 PRO A O 1
ATOM 1039 N N . PRO A 1 134 ? 9.091 -10.180 4.640 1.00 96.19 134 PRO A N 1
ATOM 1040 C CA . PRO A 1 134 ? 8.564 -9.449 5.785 1.00 96.19 134 PRO A CA 1
ATOM 1041 C C . PRO A 1 134 ? 9.652 -8.663 6.529 1.00 96.19 134 PRO A C 1
ATOM 1043 O O . PRO A 1 134 ? 10.715 -9.188 6.858 1.00 96.19 134 PRO A O 1
ATOM 1046 N N . ARG A 1 135 ? 9.346 -7.411 6.880 1.00 96.00 135 ARG A N 1
ATOM 1047 C CA . ARG A 1 135 ? 10.158 -6.538 7.738 1.00 96.00 135 ARG A CA 1
ATOM 1048 C C . ARG A 1 135 ? 9.441 -6.325 9.063 1.00 96.00 135 ARG A C 1
ATOM 1050 O O . ARG A 1 135 ? 8.374 -5.717 9.114 1.00 96.00 135 ARG A O 1
ATOM 1057 N N . ARG A 1 136 ? 10.003 -6.887 10.132 1.00 96.25 136 ARG A N 1
ATOM 1058 C CA . ARG A 1 136 ? 9.354 -6.954 11.444 1.00 96.25 136 ARG A CA 1
ATOM 1059 C C . ARG A 1 136 ? 9.551 -5.672 12.248 1.00 96.25 136 ARG A C 1
ATOM 1061 O O . ARG A 1 136 ? 10.677 -5.273 12.520 1.00 96.25 136 ARG A O 1
ATOM 1068 N N . ASP A 1 137 ? 8.444 -5.133 12.729 1.00 95.00 137 ASP A N 1
ATOM 1069 C CA . ASP A 1 137 ? 8.371 -4.192 13.834 1.00 95.00 137 ASP A CA 1
ATOM 1070 C C . ASP A 1 137 ? 8.083 -4.960 15.133 1.00 95.00 137 ASP A C 1
ATOM 1072 O O . ASP A 1 137 ? 7.019 -5.561 15.325 1.00 95.00 137 ASP A O 1
ATOM 1076 N N . ALA A 1 138 ? 9.067 -4.977 16.031 1.00 94.62 138 ALA A N 1
ATOM 1077 C CA . ALA A 1 138 ? 8.958 -5.676 17.303 1.00 94.62 138 ALA A CA 1
ATOM 1078 C C . ALA A 1 138 ? 8.019 -4.977 18.300 1.00 94.62 138 ALA A C 1
ATOM 1080 O O . ALA A 1 138 ? 7.417 -5.680 19.112 1.00 94.62 138 ALA A O 1
ATOM 1081 N N . ARG A 1 139 ? 7.859 -3.645 18.225 1.00 95.00 139 ARG A N 1
ATOM 1082 C CA . ARG A 1 139 ? 7.043 -2.857 19.167 1.00 95.00 139 ARG A CA 1
ATOM 1083 C C . ARG A 1 139 ? 5.572 -3.212 19.034 1.00 95.00 139 ARG A C 1
ATOM 1085 O O . ARG A 1 139 ? 4.914 -3.503 20.025 1.00 95.00 139 ARG A O 1
ATOM 1092 N N . TRP A 1 140 ? 5.096 -3.279 17.795 1.00 96.62 140 TRP A N 1
ATOM 1093 C CA . TRP A 1 140 ? 3.711 -3.633 17.486 1.00 96.62 140 TRP A CA 1
ATOM 1094 C C . TRP A 1 140 ? 3.519 -5.109 17.160 1.00 96.62 140 TRP A C 1
ATOM 1096 O O . TRP A 1 140 ? 2.394 -5.546 16.941 1.00 96.62 140 TRP A O 1
ATOM 1106 N N . ARG A 1 141 ? 4.598 -5.903 17.113 1.00 97.06 141 ARG A N 1
ATOM 1107 C CA . ARG A 1 141 ? 4.568 -7.283 16.602 1.00 97.06 141 ARG A CA 1
ATOM 1108 C C . ARG A 1 141 ? 3.836 -7.337 15.251 1.00 97.06 141 ARG A C 1
ATOM 1110 O O . ARG A 1 141 ? 2.955 -8.170 15.044 1.00 97.06 141 ARG A O 1
ATOM 1117 N N . VAL A 1 142 ? 4.200 -6.441 14.339 1.00 97.69 142 VAL A N 1
ATOM 1118 C CA . VAL A 1 142 ? 3.673 -6.385 12.969 1.00 97.69 142 VAL A CA 1
ATOM 1119 C C . VAL A 1 142 ? 4.823 -6.623 12.002 1.00 97.69 142 VAL A C 1
ATOM 1121 O O . VAL A 1 142 ? 5.933 -6.153 12.221 1.00 97.69 142 VAL A O 1
ATOM 1124 N N . ALA A 1 143 ? 4.586 -7.383 10.944 1.00 97.81 143 ALA A N 1
ATOM 1125 C CA . ALA A 1 143 ? 5.522 -7.561 9.851 1.00 97.81 143 ALA A CA 1
ATOM 1126 C C . ALA A 1 143 ? 4.989 -6.838 8.615 1.00 97.81 143 ALA A C 1
ATOM 1128 O O . ALA A 1 143 ? 3.967 -7.229 8.051 1.00 97.81 143 ALA A O 1
ATOM 1129 N N . PHE A 1 144 ? 5.694 -5.798 8.177 1.00 98.00 144 PHE A N 1
ATOM 1130 C CA . PHE A 1 144 ? 5.432 -5.191 6.882 1.00 98.00 144 PHE A CA 1
ATOM 1131 C C . PHE A 1 144 ? 5.951 -6.128 5.788 1.00 98.00 144 PHE A C 1
ATOM 1133 O O . PHE A 1 144 ? 7.156 -6.257 5.591 1.00 98.00 144 PHE A O 1
ATOM 1140 N N . ASN A 1 145 ? 5.040 -6.786 5.082 1.00 97.69 145 ASN A N 1
ATOM 1141 C CA . ASN A 1 145 ? 5.317 -7.691 3.963 1.00 97.69 145 ASN A CA 1
ATOM 1142 C C . ASN A 1 145 ? 4.829 -7.116 2.617 1.00 97.69 145 ASN A C 1
ATOM 1144 O O . ASN A 1 145 ? 4.597 -7.856 1.664 1.00 97.69 145 ASN A O 1
ATOM 1148 N N . GLY A 1 146 ? 4.657 -5.793 2.533 1.00 96.62 146 GLY A N 1
ATOM 1149 C CA . GLY A 1 146 ? 4.327 -5.104 1.285 1.00 96.62 146 GLY A CA 1
ATOM 1150 C C . GLY A 1 146 ? 5.505 -5.047 0.311 1.00 96.62 146 GLY A C 1
ATOM 1151 O O . GLY A 1 146 ? 6.661 -5.254 0.687 1.00 96.62 146 GLY A O 1
ATOM 1152 N N . LEU A 1 147 ? 5.209 -4.744 -0.951 1.00 95.44 147 LEU A N 1
ATOM 1153 C CA . LEU A 1 147 ? 6.222 -4.516 -1.980 1.00 95.44 147 LEU A CA 1
ATOM 1154 C C . LEU A 1 147 ? 6.837 -3.126 -1.777 1.00 95.44 147 LEU A C 1
ATOM 1156 O O . LEU A 1 147 ? 6.105 -2.152 -1.694 1.00 95.44 147 LEU A O 1
ATOM 1160 N N . GLY A 1 148 ? 8.162 -3.011 -1.689 1.00 92.62 148 GLY A N 1
ATOM 1161 C CA . GLY A 1 148 ? 8.819 -1.719 -1.450 1.00 92.62 148 GLY A CA 1
ATOM 1162 C C . GLY A 1 148 ? 8.747 -1.263 0.012 1.00 92.62 148 GLY A C 1
ATOM 1163 O O . GLY A 1 148 ? 9.038 -2.044 0.924 1.00 92.62 148 GLY A O 1
ATOM 1164 N N . THR A 1 149 ? 8.410 0.008 0.246 1.00 91.31 149 THR A N 1
ATOM 1165 C CA . THR A 1 149 ? 8.355 0.655 1.576 1.00 91.31 149 THR A CA 1
ATOM 1166 C C . THR A 1 149 ? 6.973 1.226 1.862 1.00 91.31 149 THR A C 1
ATOM 1168 O O . THR A 1 149 ? 6.192 1.384 0.941 1.00 91.31 149 THR A O 1
ATOM 1171 N N . VAL A 1 150 ? 6.643 1.577 3.111 1.00 90.19 150 VAL A N 1
ATOM 1172 C CA . VAL A 1 150 ? 5.324 2.177 3.413 1.00 90.19 150 VAL A CA 1
ATOM 1173 C C . VAL A 1 150 ? 5.090 3.462 2.606 1.00 90.19 150 VAL A C 1
ATOM 1175 O O . VAL A 1 150 ? 3.982 3.692 2.134 1.00 90.19 150 VAL A O 1
ATOM 1178 N N . SER A 1 151 ? 6.146 4.248 2.371 1.00 87.50 151 SER A N 1
ATOM 1179 C CA . SER A 1 151 ? 6.111 5.461 1.541 1.00 87.50 151 SER A CA 1
ATOM 1180 C C . SER A 1 151 ? 5.931 5.183 0.044 1.00 87.50 151 SER A C 1
ATOM 1182 O O . SER A 1 151 ? 5.485 6.058 -0.689 1.00 87.50 151 SER A O 1
ATOM 1184 N N . TYR A 1 152 ? 6.285 3.983 -0.421 1.00 90.12 152 TYR A N 1
ATOM 1185 C CA . TYR A 1 152 ? 6.125 3.554 -1.807 1.00 90.12 152 TYR A CA 1
ATOM 1186 C C . TYR A 1 152 ? 5.785 2.059 -1.852 1.00 90.12 152 TYR A C 1
ATOM 1188 O O . TYR A 1 152 ? 6.663 1.206 -2.026 1.00 90.12 152 TYR A O 1
ATOM 1196 N N . CYS A 1 153 ? 4.501 1.753 -1.631 1.00 94.75 153 CYS A N 1
ATOM 1197 C CA . CYS A 1 153 ? 3.982 0.388 -1.566 1.00 94.75 153 CYS A CA 1
ATOM 1198 C C . CYS A 1 153 ? 2.879 0.155 -2.604 1.00 94.75 153 CYS A C 1
ATOM 1200 O O . CYS A 1 153 ? 1.695 0.345 -2.294 1.00 94.75 153 CYS A O 1
ATOM 1202 N N . PRO A 1 154 ? 3.214 -0.301 -3.826 1.00 93.31 154 PRO A N 1
ATOM 1203 C CA . PRO A 1 154 ? 2.196 -0.790 -4.741 1.00 93.31 154 PRO A CA 1
ATOM 1204 C C . PRO A 1 154 ? 1.469 -1.979 -4.101 1.00 93.31 154 PRO A C 1
ATOM 1206 O O . PRO A 1 154 ? 2.068 -3.003 -3.771 1.00 93.31 154 PRO A O 1
ATOM 1209 N N . THR A 1 155 ? 0.160 -1.833 -3.909 1.00 93.44 155 THR A N 1
ATOM 1210 C CA . THR A 1 155 ? -0.677 -2.861 -3.283 1.00 93.44 155 THR A CA 1
ATOM 1211 C C . THR A 1 155 ? -1.368 -3.674 -4.369 1.00 93.44 155 THR A C 1
ATOM 1213 O O . THR A 1 155 ? -2.250 -3.178 -5.067 1.00 93.44 155 THR A O 1
ATOM 1216 N N . ILE A 1 156 ? -0.970 -4.937 -4.518 1.00 94.44 156 ILE A N 1
ATOM 1217 C CA . ILE A 1 156 ? -1.475 -5.819 -5.575 1.00 94.44 156 ILE A CA 1
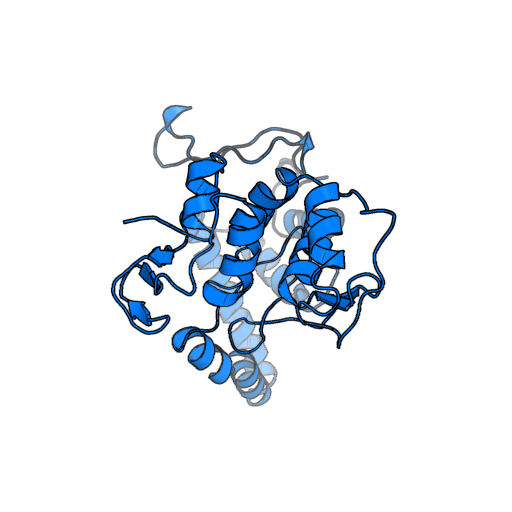ATOM 1218 C C . ILE A 1 156 ? -2.371 -6.880 -4.941 1.00 94.44 156 ILE A C 1
ATOM 1220 O O . ILE A 1 156 ? -1.888 -7.771 -4.243 1.00 94.44 156 ILE A O 1
ATOM 1224 N N . ARG A 1 157 ? -3.682 -6.798 -5.188 1.00 93.38 157 ARG A N 1
ATOM 1225 C CA . ARG A 1 157 ? -4.630 -7.844 -4.781 1.00 93.38 157 ARG A CA 1
ATOM 1226 C C . ARG A 1 157 ? -4.493 -9.062 -5.685 1.00 93.38 157 ARG A C 1
ATOM 1228 O O . ARG A 1 157 ? -4.403 -8.929 -6.903 1.00 93.38 157 ARG A O 1
ATOM 1235 N N . ARG A 1 158 ? -4.538 -10.250 -5.090 1.00 94.56 158 ARG A N 1
ATOM 1236 C CA . ARG A 1 158 ? -4.607 -11.510 -5.827 1.00 94.56 158 ARG A CA 1
ATOM 1237 C C . ARG A 1 158 ? -5.994 -11.646 -6.441 1.00 94.56 158 ARG A C 1
ATOM 1239 O O . ARG A 1 158 ? -7.010 -11.546 -5.760 1.00 94.56 158 ARG A O 1
ATOM 1246 N N . THR A 1 159 ? -6.013 -11.839 -7.749 1.00 93.69 159 THR A N 1
ATOM 1247 C CA . THR A 1 159 ? -7.210 -12.133 -8.541 1.00 93.69 159 THR A CA 1
ATOM 1248 C C . THR A 1 159 ? -6.913 -13.359 -9.384 1.00 93.69 159 THR A C 1
ATOM 1250 O O . THR A 1 159 ? -5.745 -13.615 -9.677 1.00 93.69 159 THR A O 1
ATOM 1253 N N . ASP A 1 160 ? -7.935 -14.076 -9.846 1.00 94.69 160 ASP A N 1
ATOM 1254 C CA . ASP A 1 160 ? -7.733 -15.268 -10.682 1.00 94.69 160 ASP A CA 1
ATOM 1255 C C . ASP A 1 160 ? -6.865 -14.978 -11.914 1.00 94.69 160 ASP A C 1
ATOM 1257 O O . ASP A 1 160 ? -6.028 -15.793 -12.303 1.00 94.69 160 ASP A O 1
ATOM 1261 N N . ARG A 1 161 ? -7.002 -13.774 -12.486 1.00 95.38 161 ARG A N 1
ATOM 1262 C CA . ARG A 1 161 ? -6.179 -13.304 -13.605 1.00 95.38 161 ARG A CA 1
ATOM 1263 C C . ARG A 1 161 ? -4.711 -13.119 -13.208 1.00 95.38 161 ARG A C 1
ATOM 1265 O O . ARG A 1 161 ? -3.835 -13.545 -13.956 1.00 95.38 161 ARG A O 1
ATOM 1272 N N . ILE A 1 162 ? -4.435 -12.492 -12.063 1.00 94.62 162 ILE A N 1
ATOM 1273 C CA . ILE A 1 162 ? -3.060 -12.299 -11.570 1.00 94.62 162 ILE A CA 1
ATOM 1274 C C . ILE A 1 162 ? -2.441 -13.646 -11.186 1.00 94.62 162 ILE A C 1
ATOM 1276 O O . ILE A 1 162 ? -1.318 -13.929 -11.586 1.00 94.62 162 ILE A O 1
ATOM 1280 N N . GLU A 1 163 ? -3.188 -14.516 -10.506 1.00 95.50 163 GLU A N 1
ATOM 1281 C CA . GLU A 1 163 ? -2.739 -15.866 -10.153 1.00 95.50 163 GLU A CA 1
ATOM 1282 C C . GLU A 1 163 ? -2.437 -16.715 -11.390 1.00 95.50 163 GLU A C 1
ATOM 1284 O O . GLU A 1 163 ? -1.436 -17.427 -11.437 1.00 95.50 163 GLU A O 1
ATOM 1289 N N . ALA A 1 164 ? -3.284 -16.658 -12.419 1.00 95.69 164 ALA A N 1
ATOM 1290 C CA . ALA A 1 164 ? -3.025 -17.340 -13.683 1.00 95.69 164 ALA A CA 1
ATOM 1291 C C . ALA A 1 164 ? -1.764 -16.797 -14.374 1.00 95.69 164 ALA A C 1
ATOM 1293 O O . ALA A 1 164 ? -0.942 -17.584 -14.841 1.00 95.69 164 ALA A O 1
ATOM 1294 N N . ALA A 1 165 ? -1.574 -15.473 -14.390 1.00 93.81 165 ALA A N 1
ATOM 1295 C CA . ALA A 1 165 ? -0.387 -14.849 -14.967 1.00 93.81 165 ALA A CA 1
ATOM 1296 C C . ALA A 1 165 ? 0.893 -15.230 -14.205 1.00 93.81 165 ALA A C 1
ATOM 1298 O O . ALA A 1 165 ? 1.878 -15.615 -14.830 1.00 93.81 165 ALA A O 1
ATOM 1299 N N . MET A 1 166 ? 0.871 -15.209 -12.869 1.00 93.19 166 MET A N 1
ATOM 1300 C CA . MET A 1 166 ? 2.005 -15.632 -12.039 1.00 93.19 166 MET A CA 1
ATOM 1301 C C . MET A 1 166 ? 2.337 -17.113 -12.249 1.00 93.19 166 MET A C 1
ATOM 1303 O O . MET A 1 166 ? 3.498 -17.457 -12.450 1.00 93.19 166 MET A O 1
ATOM 1307 N N . ARG A 1 167 ? 1.323 -17.990 -12.285 1.00 95.56 167 ARG A N 1
ATOM 1308 C CA . ARG A 1 167 ? 1.504 -19.425 -12.573 1.00 95.56 167 ARG A CA 1
ATOM 1309 C C . ARG A 1 167 ? 2.013 -19.707 -13.984 1.00 95.56 167 ARG A C 1
ATOM 1311 O O . ARG A 1 167 ? 2.589 -20.765 -14.204 1.00 95.56 167 ARG A O 1
ATOM 1318 N N . SER A 1 168 ? 1.793 -18.796 -14.933 1.00 94.75 168 SER A N 1
ATOM 1319 C CA . SER A 1 168 ? 2.295 -18.955 -16.300 1.00 94.75 168 SER A CA 1
ATOM 1320 C C . SER A 1 168 ? 3.819 -18.883 -16.394 1.00 94.75 168 SER A C 1
ATOM 1322 O O . SER A 1 168 ? 4.343 -19.276 -17.433 1.00 94.75 168 SER A O 1
ATOM 1324 N N . ASP A 1 169 ? 4.491 -18.384 -15.344 1.00 93.50 169 ASP A N 1
ATOM 1325 C CA . ASP A 1 169 ? 5.946 -18.279 -15.202 1.00 93.50 169 ASP A CA 1
ATOM 1326 C C . ASP A 1 169 ? 6.637 -17.823 -16.492 1.00 93.50 169 ASP A C 1
ATOM 1328 O O . ASP A 1 169 ? 7.488 -18.503 -17.070 1.00 93.50 169 ASP A O 1
ATOM 1332 N N . ILE A 1 170 ? 6.204 -16.668 -17.002 1.00 93.12 170 ILE A N 1
ATOM 1333 C CA . ILE A 1 170 ? 6.687 -16.178 -18.292 1.00 93.12 170 ILE A CA 1
ATOM 1334 C C . ILE A 1 170 ? 8.204 -15.971 -18.279 1.00 93.12 170 ILE A C 1
ATOM 1336 O O . ILE A 1 170 ? 8.863 -16.291 -19.259 1.00 93.12 170 ILE A O 1
ATOM 1340 N N . LEU A 1 171 ? 8.775 -15.521 -17.156 1.00 89.69 171 LEU A N 1
ATOM 1341 C CA . LEU A 1 171 ? 10.215 -15.310 -17.027 1.00 89.69 171 LEU A CA 1
ATOM 1342 C C . LEU A 1 171 ? 10.981 -16.634 -16.997 1.00 89.69 171 LEU A C 1
ATOM 1344 O O . LEU A 1 171 ? 11.969 -16.767 -17.718 1.00 89.69 171 LEU A O 1
ATOM 1348 N N . GLY A 1 172 ? 10.521 -17.626 -16.228 1.00 91.62 172 GLY A N 1
ATOM 1349 C CA . GLY A 1 172 ? 11.138 -18.950 -16.213 1.00 91.62 172 GLY A CA 1
ATOM 1350 C C . GLY A 1 172 ? 11.046 -19.650 -17.569 1.00 91.62 172 GLY A C 1
ATOM 1351 O O . GLY A 1 172 ? 12.030 -20.223 -18.034 1.00 91.62 172 GLY A O 1
ATOM 1352 N N . ARG A 1 173 ? 9.913 -19.528 -18.271 1.00 92.19 173 ARG A N 1
ATOM 1353 C CA . ARG A 1 173 ? 9.739 -20.061 -19.634 1.00 92.19 173 ARG A CA 1
ATOM 1354 C C . ARG A 1 173 ? 10.615 -19.356 -20.661 1.00 92.19 173 ARG A C 1
ATOM 1356 O O . ARG A 1 173 ? 11.207 -20.032 -21.496 1.00 92.19 173 ARG A O 1
ATOM 1363 N N . THR A 1 174 ? 10.719 -18.029 -20.599 1.00 87.81 174 THR A N 1
ATOM 1364 C CA . THR A 1 174 ? 11.616 -17.259 -21.472 1.00 87.81 174 THR A CA 1
ATOM 1365 C C . THR A 1 174 ? 13.066 -17.647 -21.222 1.00 87.81 174 THR A C 1
ATOM 1367 O O . THR A 1 174 ? 13.807 -17.855 -22.178 1.00 87.81 174 THR A O 1
ATOM 1370 N N . LYS A 1 175 ? 13.462 -17.829 -19.956 1.00 86.62 175 LYS A N 1
ATOM 1371 C CA . LYS A 1 175 ? 14.791 -18.333 -19.607 1.00 86.62 175 LYS A CA 1
ATOM 1372 C C . LYS A 1 175 ? 15.031 -19.732 -20.172 1.00 86.62 175 LYS A C 1
ATOM 1374 O O . LYS A 1 175 ? 16.019 -19.931 -20.861 1.00 86.62 175 LYS A O 1
ATOM 1379 N N . ALA A 1 176 ? 14.116 -20.675 -19.953 1.00 89.44 176 ALA A N 1
ATOM 1380 C CA . ALA A 1 176 ? 14.245 -22.036 -20.476 1.00 89.44 176 ALA A CA 1
ATOM 1381 C C . ALA A 1 176 ? 14.317 -22.067 -22.013 1.00 89.44 176 ALA A C 1
ATOM 1383 O O . ALA A 1 176 ? 15.068 -22.852 -22.586 1.00 89.44 176 ALA A O 1
ATOM 1384 N N . PHE A 1 177 ? 13.560 -21.196 -22.683 1.00 87.25 177 PHE A N 1
ATOM 1385 C CA . PHE A 1 177 ? 13.639 -21.015 -24.129 1.00 87.25 177 PHE A CA 1
ATOM 1386 C C . PHE A 1 177 ? 15.003 -20.462 -24.561 1.00 87.25 177 PHE A C 1
ATOM 1388 O O . PHE A 1 177 ? 15.611 -21.011 -25.474 1.00 87.25 177 PHE A O 1
ATOM 1395 N N . ALA A 1 178 ? 15.505 -19.422 -23.890 1.00 83.00 178 ALA A N 1
ATOM 1396 C CA . ALA A 1 178 ? 16.817 -18.844 -24.167 1.00 83.00 178 ALA A CA 1
ATOM 1397 C C . ALA A 1 178 ? 17.955 -19.851 -23.932 1.00 83.00 178 ALA A C 1
ATOM 1399 O O . ALA A 1 178 ? 18.848 -19.953 -24.765 1.00 83.00 178 ALA A O 1
ATOM 1400 N N . ASP A 1 179 ? 17.880 -20.639 -22.856 1.00 84.06 179 ASP A N 1
ATOM 1401 C CA . ASP A 1 179 ? 18.851 -21.688 -22.524 1.00 84.06 179 ASP A CA 1
ATOM 1402 C C . ASP A 1 179 ? 18.822 -22.849 -23.542 1.00 84.06 179 ASP A C 1
ATOM 1404 O O . ASP A 1 179 ? 19.841 -23.497 -23.779 1.00 84.06 179 ASP A O 1
ATOM 1408 N N . ALA A 1 180 ? 17.668 -23.113 -24.169 1.00 87.44 180 ALA A N 1
ATOM 1409 C CA . ALA A 1 180 ? 17.529 -24.111 -25.232 1.00 87.44 180 ALA A CA 1
ATOM 1410 C C . ALA A 1 180 ? 18.064 -23.627 -26.594 1.00 87.44 180 ALA A C 1
ATOM 1412 O O . ALA A 1 180 ? 18.332 -24.444 -27.481 1.00 87.44 180 ALA A O 1
ATOM 1413 N N . LEU A 1 181 ? 18.223 -22.314 -26.780 1.00 82.75 181 LEU A N 1
ATOM 1414 C CA . LEU A 1 181 ? 18.838 -21.744 -27.972 1.00 82.75 181 LEU A CA 1
ATOM 1415 C C . LEU A 1 181 ? 20.365 -21.814 -27.861 1.00 82.75 181 LEU A C 1
ATOM 1417 O O . LEU A 1 181 ? 20.966 -21.479 -26.845 1.00 82.75 181 LEU A O 1
ATOM 1421 N N . GLY A 1 182 ? 21.032 -22.191 -28.953 1.00 78.12 182 GLY A N 1
ATOM 1422 C CA . GLY A 1 182 ? 22.479 -22.007 -29.047 1.00 78.12 182 GLY A CA 1
ATOM 1423 C C . GLY A 1 182 ? 22.834 -20.519 -28.947 1.00 78.12 182 GLY A C 1
ATOM 1424 O O . GLY A 1 182 ? 22.130 -19.682 -29.515 1.00 78.12 182 GLY A O 1
ATOM 1425 N N . LYS A 1 183 ? 23.947 -20.191 -28.277 1.00 75.25 183 LYS A N 1
ATOM 1426 C CA . LYS A 1 183 ? 24.403 -18.810 -28.021 1.00 75.25 183 LYS A CA 1
ATOM 1427 C C . LYS A 1 183 ? 24.307 -17.889 -29.248 1.00 75.25 183 LYS A C 1
ATOM 1429 O O . LYS A 1 183 ? 23.779 -16.792 -29.153 1.00 75.25 183 LYS A O 1
ATOM 1434 N N . SER A 1 184 ? 24.728 -18.368 -30.419 1.00 77.75 184 SER A N 1
ATOM 1435 C CA . SER A 1 184 ? 24.679 -17.596 -31.670 1.00 77.75 184 SER A CA 1
ATOM 1436 C C . SER A 1 184 ? 23.261 -17.267 -32.154 1.00 77.75 184 SER A C 1
ATOM 1438 O O . SER A 1 184 ? 23.048 -16.229 -32.777 1.00 77.75 184 SER A O 1
ATOM 1440 N N . MET A 1 185 ? 22.286 -18.140 -31.893 1.00 77.94 185 MET A N 1
ATOM 1441 C CA . MET A 1 185 ? 20.881 -17.910 -32.233 1.00 77.94 185 MET A CA 1
ATOM 1442 C C . MET A 1 185 ? 20.242 -16.927 -31.252 1.00 77.94 185 MET A C 1
ATOM 1444 O O . MET A 1 185 ? 19.494 -16.049 -31.674 1.00 77.94 185 MET A O 1
ATOM 1448 N N . LEU A 1 186 ? 20.580 -17.045 -29.964 1.00 74.88 186 LEU A N 1
ATOM 1449 C CA . LEU A 1 186 ? 20.142 -16.114 -28.929 1.00 74.88 186 LEU A CA 1
ATOM 1450 C C . LEU A 1 186 ? 20.671 -14.699 -29.197 1.00 74.88 186 LEU A C 1
ATOM 1452 O O . LEU A 1 186 ? 19.883 -13.759 -29.213 1.00 74.88 186 LEU A O 1
ATOM 1456 N N . ASP A 1 187 ? 21.963 -14.555 -29.506 1.00 73.69 187 ASP A N 1
ATOM 1457 C CA . ASP A 1 187 ? 22.580 -13.263 -29.835 1.00 73.69 187 ASP A CA 1
ATOM 1458 C C . ASP A 1 187 ? 21.886 -12.596 -31.037 1.00 73.69 187 ASP A C 1
ATOM 1460 O O . ASP A 1 187 ? 21.613 -11.396 -31.023 1.00 73.69 187 ASP A O 1
ATOM 1464 N N . ARG A 1 188 ? 21.527 -13.378 -32.066 1.00 77.31 188 ARG A N 1
ATOM 1465 C CA . ARG A 1 188 ? 20.773 -12.878 -33.228 1.00 77.31 188 ARG A CA 1
ATOM 1466 C C . ARG A 1 188 ? 19.342 -12.479 -32.881 1.00 77.31 188 ARG A C 1
ATOM 1468 O O . ARG A 1 188 ? 18.870 -11.462 -33.382 1.00 77.31 188 ARG A O 1
ATOM 1475 N N . ALA A 1 189 ? 18.653 -13.276 -32.068 1.00 74.62 189 ALA A N 1
ATOM 1476 C CA . ALA A 1 189 ? 17.292 -12.979 -31.635 1.00 74.62 189 ALA A CA 1
ATOM 1477 C C . ALA A 1 189 ? 17.248 -11.702 -30.783 1.00 74.62 189 ALA A C 1
ATOM 1479 O O . ALA A 1 189 ? 16.378 -10.865 -30.996 1.00 74.62 189 ALA A O 1
ATOM 1480 N N . LEU A 1 190 ? 18.220 -11.521 -29.884 1.00 72.94 190 LEU A N 1
ATOM 1481 C CA . LEU A 1 190 ? 18.373 -10.309 -29.078 1.00 72.94 190 LEU A CA 1
ATOM 1482 C C . LEU A 1 190 ? 18.714 -9.095 -29.941 1.00 72.94 190 LEU A C 1
ATOM 1484 O O . LEU A 1 190 ? 18.075 -8.062 -29.793 1.00 72.94 190 LEU A O 1
ATOM 1488 N N . ALA A 1 191 ? 19.654 -9.218 -30.884 1.00 72.50 191 ALA A N 1
ATOM 1489 C CA . ALA A 1 191 ? 19.984 -8.127 -31.801 1.00 72.50 191 ALA A CA 1
ATOM 1490 C C . ALA A 1 191 ? 18.769 -7.678 -32.632 1.00 72.50 191 ALA A C 1
ATOM 1492 O O . ALA A 1 191 ? 18.553 -6.481 -32.807 1.00 72.50 191 ALA A O 1
ATOM 1493 N N . TRP A 1 192 ? 17.953 -8.626 -33.107 1.00 75.06 192 TRP A N 1
ATOM 1494 C CA . TRP A 1 192 ? 16.708 -8.316 -33.812 1.00 75.06 192 TRP A CA 1
ATOM 1495 C C . TRP A 1 192 ? 15.663 -7.677 -32.889 1.00 75.06 192 TRP A C 1
ATOM 1497 O O . TRP A 1 192 ? 15.078 -6.664 -33.256 1.00 75.06 192 TRP A O 1
ATOM 1507 N N . ALA A 1 193 ? 15.466 -8.222 -31.684 1.00 71.88 193 ALA A N 1
ATOM 1508 C CA . ALA A 1 193 ? 14.525 -7.676 -30.708 1.00 71.88 193 ALA A CA 1
ATOM 1509 C C . ALA A 1 193 ? 14.906 -6.250 -30.286 1.00 71.88 193 ALA A C 1
ATOM 1511 O O . ALA A 1 193 ? 14.041 -5.387 -30.227 1.00 71.88 193 ALA A O 1
ATOM 1512 N N . TYR A 1 194 ? 16.194 -5.977 -30.061 1.00 70.00 194 TYR A N 1
ATOM 1513 C CA . TYR A 1 194 ? 16.676 -4.637 -29.734 1.00 70.00 194 TYR A CA 1
ATOM 1514 C C . TYR A 1 194 ? 16.536 -3.661 -30.899 1.00 70.00 194 TYR A C 1
ATOM 1516 O O . TYR A 1 194 ? 16.173 -2.509 -30.672 1.00 70.00 194 TYR A O 1
ATOM 1524 N 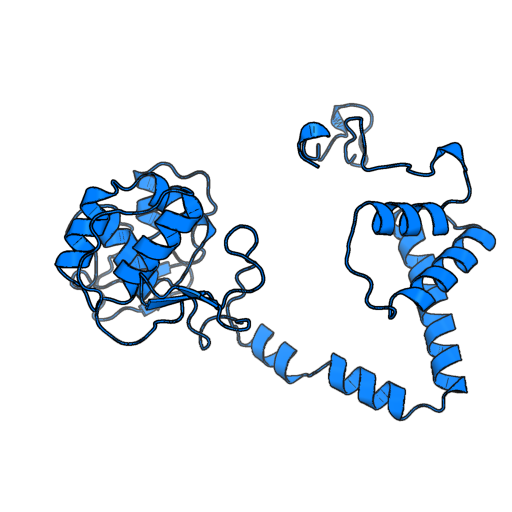N . LEU A 1 195 ? 16.788 -4.096 -32.139 1.00 71.38 195 LEU A N 1
ATOM 1525 C CA . LEU A 1 195 ? 16.560 -3.256 -33.316 1.00 71.38 195 LEU A CA 1
ATOM 1526 C C . LEU A 1 195 ? 15.075 -2.893 -33.451 1.00 71.38 195 LEU A C 1
ATOM 1528 O O . LEU A 1 195 ? 14.751 -1.723 -33.622 1.00 71.38 195 LEU A O 1
ATOM 1532 N N . HIS A 1 196 ? 14.187 -3.876 -33.298 1.00 72.69 196 HIS A N 1
ATOM 1533 C CA . HIS A 1 196 ? 12.746 -3.663 -33.388 1.00 72.69 196 HIS A CA 1
ATOM 1534 C C . HIS A 1 196 ? 12.215 -2.776 -32.249 1.00 72.69 196 HIS A C 1
ATOM 1536 O O . HIS A 1 196 ? 11.514 -1.806 -32.511 1.00 72.69 196 HIS A O 1
ATOM 1542 N N . GLU A 1 197 ? 12.635 -3.023 -31.002 1.00 69.56 197 GLU A N 1
ATOM 1543 C CA . GLU A 1 197 ? 12.293 -2.187 -29.840 1.00 69.56 197 GLU A CA 1
ATOM 1544 C C . GLU A 1 197 ? 12.757 -0.735 -30.030 1.00 69.56 197 GLU A C 1
ATOM 1546 O O . GLU A 1 197 ? 12.067 0.203 -29.633 1.00 69.56 197 GLU A O 1
ATOM 1551 N N . THR A 1 198 ? 13.921 -0.539 -30.659 1.00 66.12 198 THR A N 1
ATOM 1552 C CA . THR A 1 198 ? 14.440 0.789 -31.000 1.00 66.12 198 THR A CA 1
ATOM 1553 C C . THR A 1 198 ? 13.523 1.477 -32.010 1.00 66.12 198 THR A C 1
ATOM 1555 O O . THR A 1 198 ? 13.102 2.608 -31.781 1.00 66.12 198 THR A O 1
ATOM 1558 N N . GLU A 1 199 ? 13.194 0.807 -33.116 1.00 67.94 199 GLU A N 1
ATOM 1559 C CA . GLU A 1 199 ? 12.305 1.347 -34.154 1.00 67.94 199 GLU A CA 1
ATOM 1560 C C . GLU A 1 199 ? 10.933 1.727 -33.581 1.00 67.94 199 GLU A C 1
ATOM 1562 O O . GLU A 1 199 ? 10.463 2.844 -33.814 1.00 67.94 199 GLU A O 1
ATOM 1567 N N . ASP A 1 200 ? 10.343 0.854 -32.763 1.00 69.62 200 ASP A N 1
ATOM 1568 C CA . ASP A 1 200 ? 9.040 1.078 -32.134 1.00 69.62 200 ASP A CA 1
ATOM 1569 C C . ASP A 1 200 ? 9.085 2.198 -31.082 1.00 69.62 200 ASP A C 1
ATOM 1571 O O . ASP A 1 200 ? 8.206 3.064 -31.064 1.00 69.62 200 ASP A O 1
ATOM 1575 N N . SER A 1 201 ? 10.134 2.252 -30.250 1.00 61.22 201 SER A N 1
ATOM 1576 C CA . SER A 1 201 ? 10.316 3.310 -29.244 1.00 61.22 201 SER A CA 1
ATOM 1577 C C . SER A 1 201 ? 10.403 4.699 -29.879 1.00 61.22 201 SER A C 1
ATOM 1579 O O . SER A 1 201 ? 9.771 5.642 -29.404 1.00 61.22 201 SER A O 1
ATOM 1581 N N . PHE A 1 202 ? 11.143 4.843 -30.983 1.00 63.34 202 PHE A N 1
ATOM 1582 C CA . PHE A 1 202 ? 11.232 6.121 -31.695 1.00 63.34 202 PHE A CA 1
ATOM 1583 C C . PHE A 1 202 ? 9.964 6.440 -32.494 1.00 63.34 202 PHE A C 1
ATOM 1585 O O . PHE A 1 202 ? 9.573 7.608 -32.575 1.00 63.34 202 PHE A O 1
ATOM 1592 N N . ALA A 1 203 ? 9.270 5.426 -33.020 1.00 68.62 203 ALA A N 1
ATOM 1593 C CA . ALA A 1 203 ? 7.996 5.613 -33.706 1.00 68.62 203 ALA A CA 1
ATOM 1594 C C . ALA A 1 203 ? 6.904 6.182 -32.779 1.00 68.62 203 ALA A C 1
ATOM 1596 O O . ALA A 1 203 ? 6.092 6.993 -33.235 1.00 68.62 203 ALA A O 1
ATOM 1597 N N . ILE A 1 204 ? 6.911 5.832 -31.483 1.00 62.00 204 ILE A N 1
ATOM 1598 C CA . ILE A 1 204 ? 6.019 6.428 -30.468 1.00 62.00 204 ILE A CA 1
ATOM 1599 C C . ILE A 1 204 ? 6.231 7.948 -30.383 1.00 62.00 204 ILE A C 1
ATOM 1601 O O . ILE A 1 204 ? 5.260 8.709 -30.402 1.00 62.00 204 ILE A O 1
ATOM 1605 N N . GLU A 1 205 ? 7.489 8.392 -30.390 1.00 66.44 205 GLU A N 1
ATOM 1606 C CA . GLU A 1 205 ? 7.880 9.811 -30.382 1.00 66.44 205 GLU A CA 1
ATOM 1607 C C . GLU A 1 205 ? 7.804 10.474 -31.774 1.00 66.44 205 GLU A C 1
ATOM 1609 O O . GLU A 1 205 ? 8.108 11.657 -31.935 1.00 66.44 205 GLU A O 1
ATOM 1614 N N . ARG A 1 206 ? 7.346 9.735 -32.798 1.00 69.25 206 ARG A N 1
ATOM 1615 C CA . ARG A 1 206 ? 7.306 10.150 -34.215 1.00 69.25 206 ARG A CA 1
ATOM 1616 C C . ARG A 1 206 ? 8.670 10.582 -34.758 1.00 69.25 206 ARG A C 1
ATOM 1618 O O . ARG A 1 206 ? 8.745 11.404 -35.674 1.00 69.25 206 ARG A O 1
ATOM 1625 N N . GLU A 1 207 ? 9.737 10.013 -34.215 1.00 64.56 207 GLU A N 1
ATOM 1626 C CA . GLU A 1 207 ? 11.097 10.190 -34.700 1.00 64.56 207 GLU A CA 1
ATOM 1627 C C . GLU A 1 207 ? 11.505 9.000 -35.573 1.00 64.56 207 GLU A C 1
ATOM 1629 O O . GLU A 1 207 ? 11.130 7.857 -35.327 1.00 64.56 207 GLU A O 1
ATOM 1634 N N . THR A 1 208 ? 12.314 9.256 -36.599 1.00 63.00 208 THR A N 1
ATOM 1635 C CA . THR A 1 208 ? 13.079 8.201 -37.272 1.00 63.00 208 THR A CA 1
ATOM 1636 C C . THR A 1 208 ? 14.508 8.285 -36.745 1.00 63.00 208 THR A C 1
ATOM 1638 O O . THR A 1 208 ? 15.170 9.299 -36.988 1.00 63.00 208 THR A O 1
ATOM 1641 N N . PRO A 1 209 ? 14.991 7.293 -35.979 1.00 61.22 209 PRO A N 1
ATOM 1642 C CA . PRO A 1 209 ? 16.317 7.367 -35.388 1.00 61.22 209 PRO A CA 1
ATOM 1643 C C . PRO A 1 209 ? 17.386 7.293 -36.478 1.00 61.22 209 PRO A C 1
ATOM 1645 O O . PRO A 1 209 ? 17.243 6.574 -37.466 1.00 61.22 209 PRO A O 1
ATOM 1648 N N . SER A 1 210 ? 18.491 8.018 -36.291 1.00 67.94 210 SER A N 1
ATOM 1649 C CA . SER A 1 210 ? 19.689 7.779 -37.096 1.00 67.94 210 SER A CA 1
ATOM 1650 C C . SER A 1 210 ? 20.300 6.421 -36.736 1.00 67.94 210 SER A C 1
ATOM 1652 O O . SER A 1 210 ? 20.151 5.940 -35.610 1.00 67.94 210 SER A O 1
ATOM 1654 N N . GLU A 1 211 ? 21.038 5.818 -37.670 1.00 68.12 211 GLU A N 1
ATOM 1655 C CA . GLU A 1 211 ? 21.718 4.530 -37.456 1.00 68.12 211 GLU A CA 1
ATOM 1656 C C . GLU A 1 211 ? 22.648 4.564 -36.224 1.00 68.12 211 GLU A C 1
ATOM 1658 O O . GLU A 1 211 ? 22.716 3.609 -35.453 1.00 68.12 211 GLU A O 1
ATOM 1663 N N . ASP A 1 212 ? 23.302 5.702 -35.969 1.00 70.31 212 ASP A N 1
ATOM 1664 C CA . ASP A 1 212 ? 24.121 5.923 -34.771 1.00 70.31 212 ASP A CA 1
ATOM 1665 C C . ASP A 1 212 ? 23.314 5.906 -33.469 1.00 70.31 212 ASP A C 1
ATOM 1667 O O . ASP A 1 212 ? 23.745 5.293 -32.489 1.00 70.31 212 ASP A O 1
ATOM 1671 N N . LYS A 1 213 ? 22.144 6.558 -33.449 1.00 67.69 213 LYS A N 1
ATOM 1672 C CA . LYS A 1 213 ? 21.256 6.601 -32.275 1.00 67.69 213 LYS A CA 1
ATOM 1673 C C . LYS A 1 213 ? 20.723 5.200 -31.966 1.00 67.69 213 LYS A C 1
ATOM 1675 O O . LYS A 1 213 ? 20.740 4.782 -30.811 1.00 67.69 213 LYS A O 1
ATOM 1680 N N . ALA A 1 214 ? 20.358 4.445 -33.005 1.00 67.69 214 ALA A N 1
ATOM 1681 C CA . ALA A 1 214 ? 19.915 3.063 -32.868 1.00 67.69 214 ALA A CA 1
ATOM 1682 C C . ALA A 1 214 ? 21.020 2.140 -32.329 1.00 67.69 214 ALA A C 1
ATOM 1684 O O . ALA A 1 214 ? 20.800 1.411 -31.364 1.00 67.69 214 ALA A O 1
ATOM 1685 N N . ARG A 1 215 ? 22.245 2.218 -32.870 1.00 72.00 215 ARG A N 1
ATOM 1686 C CA . ARG A 1 215 ? 23.384 1.418 -32.379 1.00 72.00 215 ARG A CA 1
ATOM 1687 C C . ARG A 1 215 ? 23.726 1.702 -30.917 1.00 72.00 215 ARG A C 1
ATOM 1689 O O . ARG A 1 215 ? 23.985 0.765 -30.164 1.00 72.00 215 ARG A O 1
ATOM 1696 N N . LYS A 1 216 ? 23.717 2.974 -30.506 1.00 74.56 216 LYS A N 1
ATOM 1697 C CA . LYS A 1 216 ? 23.948 3.372 -29.108 1.00 74.56 216 LYS A CA 1
ATOM 1698 C C . LYS A 1 216 ? 22.876 2.823 -28.167 1.00 74.56 216 LYS A C 1
ATOM 1700 O O . LYS A 1 216 ? 23.211 2.316 -27.101 1.00 74.56 216 LYS A O 1
ATOM 1705 N N . PHE A 1 217 ? 21.611 2.865 -28.582 1.00 72.38 217 PHE A N 1
ATOM 1706 C CA . PHE A 1 217 ? 20.502 2.311 -27.806 1.00 72.38 217 PHE A CA 1
ATOM 1707 C C . PHE A 1 217 ? 20.614 0.788 -27.645 1.00 72.38 217 PHE A C 1
ATOM 1709 O O . PHE A 1 217 ? 20.505 0.274 -26.536 1.00 72.38 217 PHE A O 1
ATOM 1716 N N . VAL A 1 218 ? 20.949 0.062 -28.717 1.00 71.19 218 VAL A N 1
ATOM 1717 C CA . VAL A 1 218 ? 21.217 -1.386 -28.650 1.00 71.19 218 VAL A CA 1
ATOM 1718 C C . VAL A 1 218 ? 22.380 -1.690 -27.695 1.00 71.19 218 VAL A C 1
ATOM 1720 O O . VAL A 1 218 ? 22.278 -2.591 -26.863 1.00 71.19 218 VAL A O 1
ATOM 1723 N N . ALA A 1 219 ? 23.475 -0.924 -27.762 1.00 74.69 219 ALA A N 1
ATOM 1724 C CA . ALA A 1 219 ? 24.615 -1.086 -26.857 1.00 74.69 219 ALA A CA 1
ATOM 1725 C C . ALA A 1 219 ? 24.241 -0.837 -25.384 1.00 74.69 219 ALA A C 1
ATOM 1727 O O . ALA A 1 219 ? 24.716 -1.559 -24.507 1.00 74.69 219 ALA A O 1
ATOM 1728 N N . LEU A 1 220 ? 23.357 0.130 -25.116 1.00 78.00 220 LEU A N 1
ATOM 1729 C CA . LEU A 1 220 ? 22.805 0.377 -23.785 1.00 78.00 220 LEU A CA 1
ATOM 1730 C C . LEU A 1 220 ? 22.004 -0.827 -23.270 1.00 78.00 220 LEU A C 1
ATOM 1732 O O . LEU A 1 220 ? 22.200 -1.264 -22.137 1.00 78.00 220 LEU A O 1
ATOM 1736 N N . LEU A 1 221 ? 21.125 -1.393 -24.103 1.00 74.50 221 LEU A N 1
ATOM 1737 C CA . LEU A 1 221 ? 20.307 -2.553 -23.733 1.00 74.50 221 LEU A CA 1
ATOM 1738 C C . LEU A 1 221 ? 21.166 -3.777 -23.408 1.00 74.50 221 LEU A C 1
ATOM 1740 O O . LEU A 1 221 ? 20.858 -4.524 -22.479 1.00 74.50 221 LEU A O 1
ATOM 1744 N N . HIS A 1 222 ? 22.299 -3.941 -24.094 1.00 71.12 222 HIS A N 1
ATOM 1745 C CA . HIS A 1 222 ? 23.277 -4.961 -23.731 1.00 71.12 222 HIS A CA 1
ATOM 1746 C C . HIS A 1 222 ? 23.857 -4.774 -22.326 1.00 71.12 222 HIS A C 1
ATOM 1748 O O . HIS A 1 222 ? 24.202 -5.777 -21.721 1.00 71.12 222 HIS A O 1
ATOM 1754 N N . GLN A 1 223 ? 23.928 -3.561 -21.774 1.00 72.31 223 GLN A N 1
ATOM 1755 C CA . GLN A 1 223 ? 24.432 -3.297 -20.415 1.00 72.31 223 GLN A CA 1
ATOM 1756 C C . GLN A 1 223 ? 23.343 -3.385 -19.332 1.00 72.31 223 GLN A C 1
ATOM 1758 O O . GLN A 1 223 ? 23.637 -3.349 -18.138 1.00 72.31 223 GLN A O 1
ATOM 1763 N N . ALA A 1 224 ? 22.070 -3.537 -19.715 1.00 71.19 224 ALA A N 1
ATOM 1764 C CA . ALA A 1 224 ? 20.948 -3.529 -18.773 1.00 71.19 224 ALA A CA 1
ATOM 1765 C C . ALA A 1 224 ? 20.992 -4.672 -17.734 1.00 71.19 224 ALA A C 1
ATOM 1767 O O . ALA A 1 224 ? 20.331 -4.595 -16.699 1.00 71.19 224 ALA A O 1
ATOM 1768 N N . HIS A 1 225 ? 21.776 -5.726 -17.982 1.00 69.88 225 HIS A N 1
ATOM 1769 C CA . HIS A 1 225 ? 21.913 -6.875 -17.084 1.00 69.88 225 HIS A CA 1
ATOM 1770 C C . HIS A 1 225 ? 22.975 -6.699 -15.983 1.00 69.88 225 HIS A C 1
ATOM 1772 O O . HIS A 1 225 ? 23.063 -7.553 -15.102 1.00 69.88 225 HIS A O 1
ATOM 1778 N N . ASP A 1 226 ? 23.730 -5.593 -15.977 1.00 71.62 226 ASP A N 1
ATOM 1779 C CA . ASP A 1 226 ? 24.826 -5.352 -15.023 1.00 71.62 226 ASP A CA 1
ATOM 1780 C C . ASP A 1 226 ? 24.347 -5.063 -13.583 1.00 71.62 226 ASP A C 1
ATOM 1782 O O . ASP A 1 226 ? 25.157 -4.923 -12.667 1.00 71.62 226 ASP A O 1
ATOM 1786 N N . GLY A 1 227 ? 23.028 -4.977 -13.352 1.00 68.56 227 GLY A N 1
ATOM 1787 C CA . GLY A 1 227 ? 22.435 -4.929 -12.009 1.00 68.56 227 GLY A CA 1
ATOM 1788 C C . GLY A 1 227 ? 22.840 -3.710 -11.172 1.00 68.56 227 GLY A C 1
ATOM 1789 O O . GLY A 1 227 ? 22.803 -3.761 -9.941 1.00 68.56 227 GLY A O 1
ATOM 1790 N N . ARG A 1 228 ? 23.253 -2.617 -11.822 1.00 82.31 228 ARG A N 1
ATOM 1791 C CA . ARG A 1 228 ? 23.680 -1.380 -11.159 1.00 82.31 228 ARG A CA 1
ATOM 1792 C C . ARG A 1 228 ? 22.512 -0.760 -10.391 1.00 82.31 228 ARG A C 1
ATOM 1794 O O . ARG A 1 228 ? 21.409 -0.625 -10.917 1.00 82.31 228 ARG A O 1
ATOM 1801 N N . ALA A 1 229 ? 22.764 -0.353 -9.147 1.00 84.12 229 ALA A N 1
ATOM 1802 C CA . ALA A 1 229 ? 21.774 0.372 -8.360 1.00 84.12 229 ALA A CA 1
ATOM 1803 C C . ALA A 1 229 ? 21.380 1.675 -9.073 1.00 84.12 229 ALA A C 1
ATOM 1805 O O . ALA A 1 229 ? 22.241 2.428 -9.540 1.00 84.12 229 ALA A O 1
ATOM 1806 N N . LEU A 1 230 ? 20.075 1.945 -9.137 1.00 86.44 230 LEU A N 1
ATOM 1807 C CA . LEU A 1 230 ? 19.561 3.183 -9.710 1.00 86.44 230 LEU A CA 1
ATOM 1808 C C . LEU A 1 230 ? 20.028 4.370 -8.862 1.00 86.44 230 LEU A C 1
ATOM 1810 O O . LEU A 1 230 ? 19.804 4.422 -7.655 1.00 86.44 230 LEU A O 1
ATOM 1814 N N . SER A 1 231 ? 20.694 5.314 -9.515 1.00 89.62 231 SER A N 1
ATOM 1815 C CA . SER A 1 231 ? 21.162 6.575 -8.944 1.00 89.62 231 SER A CA 1
ATOM 1816 C C . SER A 1 231 ? 21.022 7.663 -9.997 1.00 89.62 231 SER A C 1
ATOM 1818 O O . SER A 1 231 ? 20.971 7.357 -11.188 1.00 89.62 231 SER A O 1
ATOM 1820 N N . GLU A 1 232 ? 20.991 8.924 -9.576 1.00 90.56 232 GLU A N 1
ATOM 1821 C CA . GLU A 1 232 ? 20.967 10.058 -10.503 1.00 90.56 232 GLU A CA 1
ATOM 1822 C C . GLU A 1 232 ? 22.134 9.995 -11.495 1.00 90.56 232 GLU A C 1
ATOM 1824 O O . GLU A 1 232 ? 21.910 10.023 -12.700 1.00 90.56 232 GLU A O 1
ATOM 1829 N N . ASN A 1 233 ? 23.359 9.776 -11.006 1.00 91.31 233 ASN A N 1
ATOM 1830 C CA . ASN A 1 233 ? 24.541 9.627 -11.859 1.00 91.31 233 ASN A CA 1
ATOM 1831 C C . ASN A 1 233 ? 24.371 8.519 -12.903 1.00 91.31 233 ASN A C 1
ATOM 1833 O O . ASN A 1 233 ? 24.745 8.700 -14.058 1.00 91.31 233 ASN A O 1
ATOM 1837 N N . TYR A 1 234 ? 23.792 7.379 -12.510 1.00 90.44 234 TYR A N 1
ATOM 1838 C CA . TYR A 1 234 ? 23.551 6.292 -13.451 1.00 90.44 234 TYR A CA 1
ATOM 1839 C C . TYR A 1 234 ? 22.469 6.653 -14.475 1.00 90.44 234 TYR A C 1
ATOM 1841 O O . TYR A 1 234 ? 22.642 6.387 -15.656 1.00 90.44 234 TYR A O 1
ATOM 1849 N N . LEU A 1 235 ? 21.383 7.313 -14.067 1.00 90.25 235 LEU A N 1
ATOM 1850 C CA . LEU A 1 235 ? 20.336 7.763 -14.992 1.00 90.25 235 LEU A CA 1
ATOM 1851 C C . LEU A 1 235 ? 20.857 8.811 -15.988 1.00 90.25 235 LEU A C 1
ATOM 1853 O O . LEU A 1 235 ? 20.521 8.749 -17.169 1.00 90.25 235 LEU A O 1
ATOM 1857 N N . VAL A 1 236 ? 21.709 9.730 -15.529 1.00 90.88 236 VAL A N 1
ATOM 1858 C CA . VAL A 1 236 ? 22.404 10.706 -16.379 1.00 90.88 236 VAL A CA 1
ATOM 1859 C C . VAL A 1 236 ? 23.324 9.999 -17.374 1.00 90.88 236 VAL A C 1
ATOM 1861 O O . VAL A 1 236 ? 23.296 10.304 -18.564 1.00 90.88 236 VAL A O 1
ATOM 1864 N N . GLU A 1 237 ? 24.100 9.011 -16.923 1.00 89.25 237 GLU A N 1
ATOM 1865 C CA . GLU A 1 237 ? 24.947 8.191 -17.795 1.00 89.25 237 GLU A CA 1
ATOM 1866 C C . GLU A 1 237 ? 24.122 7.462 -18.867 1.00 89.25 237 GLU A C 1
ATOM 1868 O O . GLU A 1 237 ? 24.469 7.521 -20.049 1.00 89.25 237 GLU A O 1
ATOM 1873 N N . LEU A 1 238 ? 23.000 6.840 -18.483 1.00 88.00 238 LEU A N 1
ATOM 1874 C CA . LEU A 1 238 ? 22.094 6.169 -19.418 1.00 88.00 238 LEU A CA 1
ATOM 1875 C C . LEU A 1 238 ? 21.539 7.152 -20.461 1.00 88.00 238 LEU A C 1
ATOM 1877 O O . LEU A 1 238 ? 21.560 6.850 -21.652 1.00 88.00 238 LEU A O 1
ATOM 1881 N N . GLN A 1 239 ? 21.098 8.342 -20.047 1.00 87.62 239 GLN A N 1
ATOM 1882 C CA . GLN A 1 239 ? 20.582 9.366 -20.960 1.00 87.62 239 GLN A CA 1
ATOM 1883 C C . GLN A 1 239 ? 21.667 9.855 -21.935 1.00 87.62 239 GLN A C 1
ATOM 1885 O O . GLN A 1 239 ? 21.465 9.855 -23.152 1.00 87.62 239 GLN A O 1
ATOM 1890 N N . ASN A 1 240 ? 22.857 10.169 -21.427 1.00 89.06 240 ASN A N 1
ATOM 1891 C CA . ASN A 1 240 ? 23.977 10.641 -22.242 1.00 89.06 240 ASN A CA 1
ATOM 1892 C C . ASN A 1 240 ? 24.485 9.575 -23.221 1.00 89.06 240 ASN A C 1
ATOM 1894 O O . ASN A 1 240 ? 25.014 9.909 -24.283 1.00 89.06 240 ASN A O 1
ATOM 1898 N N . SER A 1 241 ? 24.297 8.292 -22.901 1.00 83.56 241 SER A N 1
ATOM 1899 C CA . SER A 1 241 ? 24.691 7.194 -23.784 1.00 83.56 241 SER A CA 1
ATOM 1900 C C . SER A 1 241 ? 23.854 7.122 -25.067 1.00 83.56 241 SER A C 1
ATOM 1902 O O . SER A 1 241 ? 24.383 6.716 -26.101 1.00 83.56 241 SER A O 1
ATOM 1904 N N . VAL A 1 242 ? 22.585 7.556 -25.034 1.00 77.62 242 VAL A N 1
ATOM 1905 C CA . VAL A 1 242 ? 21.649 7.468 -26.174 1.00 77.62 242 VAL A CA 1
ATOM 1906 C C . VAL A 1 242 ? 21.505 8.781 -26.938 1.00 77.62 242 VAL A C 1
ATOM 1908 O O . VAL A 1 242 ? 21.085 8.780 -28.096 1.00 77.62 242 VAL A O 1
ATOM 1911 N N . LEU A 1 243 ? 21.882 9.905 -26.328 1.00 80.19 243 LEU A N 1
ATOM 1912 C CA . LEU A 1 243 ? 21.851 11.207 -26.982 1.00 80.19 243 LEU A CA 1
ATOM 1913 C C . LEU A 1 243 ? 23.068 11.418 -27.892 1.00 80.19 243 LEU A C 1
ATOM 1915 O O . LEU A 1 243 ? 24.198 10.994 -27.632 1.00 80.19 243 LEU A O 1
ATOM 1919 N N . THR A 1 244 ? 22.823 12.083 -29.018 1.00 75.69 244 THR A N 1
ATOM 1920 C CA . THR A 1 244 ? 23.855 12.446 -29.998 1.00 75.69 244 THR A CA 1
ATOM 1921 C C . THR A 1 244 ? 24.241 13.916 -29.918 1.00 75.69 244 THR A C 1
ATOM 1923 O O . THR A 1 244 ? 25.367 14.255 -30.267 1.00 75.69 244 THR A O 1
ATOM 1926 N N . ASN A 1 245 ? 23.337 14.780 -29.454 1.00 81.19 245 ASN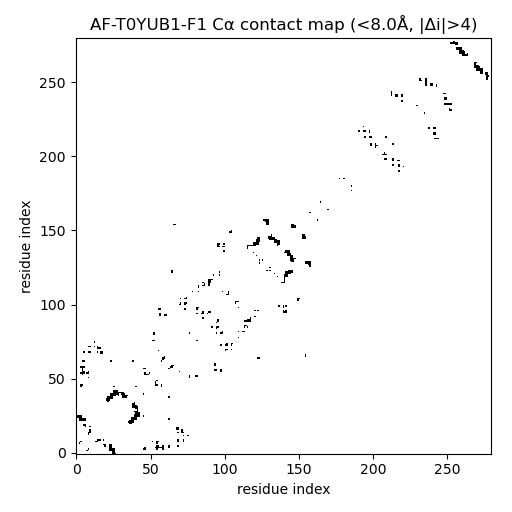 A N 1
ATOM 1927 C CA . ASN A 1 245 ? 23.573 16.210 -29.309 1.00 81.19 245 ASN A CA 1
ATOM 1928 C C . ASN A 1 245 ? 24.133 16.524 -27.907 1.00 81.19 245 ASN A C 1
ATOM 1930 O O . ASN A 1 245 ? 23.426 16.298 -26.925 1.00 81.19 245 ASN A O 1
ATOM 1934 N N . PRO A 1 246 ? 25.355 17.079 -27.786 1.00 84.25 246 PRO A N 1
ATOM 1935 C CA . PRO A 1 246 ? 25.942 17.440 -26.494 1.00 84.25 246 PRO A CA 1
ATOM 1936 C C . PRO A 1 246 ? 25.131 18.461 -25.689 1.00 84.25 246 PRO A C 1
ATOM 1938 O O . PRO A 1 246 ? 25.243 18.488 -24.471 1.00 84.25 246 PRO A O 1
ATOM 1941 N N . TYR A 1 247 ? 24.319 19.296 -26.345 1.00 83.69 247 TYR A N 1
ATOM 1942 C CA . TYR A 1 247 ? 23.493 20.297 -25.660 1.00 83.69 247 TYR A CA 1
ATOM 1943 C C . TYR A 1 247 ? 22.239 19.711 -25.000 1.00 83.69 247 TYR A C 1
ATOM 1945 O O . TYR A 1 247 ? 21.670 20.353 -24.124 1.00 83.69 247 TYR A O 1
ATOM 1953 N N . ASP A 1 248 ? 21.835 18.501 -25.397 1.00 82.50 248 ASP A N 1
ATOM 1954 C CA . ASP A 1 248 ? 20.688 17.797 -24.810 1.00 82.50 248 ASP A CA 1
ATOM 1955 C C . ASP A 1 248 ? 21.116 16.853 -23.668 1.00 82.50 248 ASP A C 1
ATOM 1957 O O . ASP A 1 248 ? 20.270 16.313 -22.951 1.00 82.50 248 ASP A O 1
ATOM 1961 N N . MET A 1 249 ? 22.428 16.646 -23.498 1.00 87.44 249 MET A N 1
ATOM 1962 C CA . MET A 1 249 ? 23.001 15.784 -22.466 1.00 87.44 249 MET A CA 1
ATOM 1963 C C . MET A 1 249 ? 22.774 16.369 -21.073 1.00 87.44 249 MET A C 1
ATOM 1965 O O . MET A 1 249 ? 23.108 17.523 -20.795 1.00 87.44 249 MET A O 1
ATOM 1969 N N . ALA A 1 250 ? 22.224 15.556 -20.178 1.00 87.31 250 ALA A N 1
ATOM 1970 C CA . ALA A 1 250 ? 22.000 15.942 -18.798 1.00 87.31 250 ALA A CA 1
ATOM 1971 C C . ALA A 1 250 ? 23.312 15.932 -18.002 1.00 87.31 250 ALA A C 1
ATOM 1973 O O . ALA A 1 250 ? 24.195 15.098 -18.208 1.00 87.31 250 ALA A O 1
ATOM 1974 N N . ALA A 1 251 ? 23.409 16.849 -17.041 1.00 89.62 251 ALA A N 1
ATOM 1975 C CA . ALA A 1 251 ? 24.425 16.821 -15.986 1.00 89.62 251 ALA A CA 1
ATOM 1976 C C . ALA A 1 251 ? 23.848 16.377 -14.629 1.00 89.62 251 ALA A C 1
ATOM 1978 O O . ALA A 1 251 ? 24.598 15.970 -13.747 1.00 89.62 251 ALA A O 1
ATOM 1979 N N . ALA A 1 252 ? 22.528 16.479 -14.473 1.00 91.62 252 ALA A N 1
ATOM 1980 C CA . ALA A 1 252 ? 21.756 16.193 -13.271 1.00 91.62 252 ALA A CA 1
ATOM 1981 C C . ALA A 1 252 ? 20.277 16.019 -13.665 1.00 91.62 252 ALA A C 1
ATOM 1983 O O . ALA A 1 252 ? 19.915 16.169 -14.841 1.00 91.62 252 ALA A O 1
ATOM 1984 N N . PHE A 1 253 ? 19.405 15.761 -12.695 1.00 90.94 253 PHE A N 1
ATOM 1985 C CA . PHE A 1 253 ? 17.972 15.950 -12.873 1.00 90.94 253 PHE A CA 1
ATOM 1986 C C . PHE A 1 253 ? 17.641 17.390 -13.277 1.00 90.94 253 PHE A C 1
ATOM 1988 O O . PHE A 1 253 ? 18.428 18.326 -13.119 1.00 90.94 253 PHE A O 1
ATOM 1995 N N . ARG A 1 254 ? 16.454 17.563 -13.866 1.00 88.50 254 ARG A N 1
ATOM 1996 C CA . ARG A 1 254 ? 16.021 18.861 -14.392 1.00 88.50 254 ARG A CA 1
ATOM 1997 C C . ARG A 1 254 ? 16.062 19.932 -13.298 1.00 88.50 254 ARG A C 1
ATOM 1999 O O . ARG A 1 254 ? 15.531 19.741 -12.210 1.00 88.50 254 ARG A O 1
ATOM 2006 N N . THR A 1 255 ? 16.621 21.083 -13.638 1.00 90.06 255 THR A N 1
ATOM 2007 C CA . THR A 1 255 ? 16.642 22.289 -12.796 1.00 90.06 255 THR A CA 1
ATOM 2008 C C . THR A 1 255 ? 15.488 23.237 -13.119 1.00 90.06 255 THR A C 1
ATOM 2010 O O . THR A 1 255 ? 15.187 24.143 -12.345 1.00 90.06 255 THR A O 1
ATOM 2013 N N . GLU A 1 256 ? 14.808 23.004 -14.242 1.00 89.88 256 GLU A N 1
ATOM 2014 C CA . GLU A 1 256 ? 13.708 23.820 -14.745 1.00 89.88 256 GLU A CA 1
ATOM 2015 C C . GLU A 1 256 ? 12.416 23.005 -14.883 1.00 89.88 256 GLU A C 1
ATOM 2017 O O . GLU A 1 256 ? 12.409 21.772 -14.999 1.00 89.88 256 GLU A O 1
ATOM 2022 N N . GLN A 1 257 ? 11.284 23.705 -14.837 1.00 92.25 257 GLN A N 1
ATOM 2023 C CA . GLN A 1 257 ? 9.976 23.084 -14.989 1.00 92.25 257 GLN A CA 1
ATOM 2024 C C . GLN A 1 257 ? 9.724 22.736 -16.458 1.00 92.25 257 GLN A C 1
ATOM 2026 O O . GLN A 1 257 ? 9.689 23.616 -17.314 1.00 92.25 257 GLN A O 1
ATOM 2031 N N . ASN A 1 258 ? 9.465 21.459 -16.733 1.00 88.75 258 ASN A N 1
ATOM 2032 C CA . ASN A 1 258 ? 8.958 20.995 -18.021 1.00 88.75 258 ASN A CA 1
ATOM 2033 C C . ASN A 1 258 ? 7.465 20.639 -17.920 1.00 88.75 258 ASN A C 1
ATOM 2035 O O . ASN A 1 258 ? 6.847 20.755 -16.857 1.00 88.75 258 ASN A O 1
ATOM 2039 N N . TRP A 1 259 ? 6.872 20.235 -19.040 1.00 88.56 259 TRP A N 1
ATOM 2040 C CA . TRP A 1 259 ? 5.477 19.814 -19.122 1.00 88.56 259 TRP A CA 1
ATOM 2041 C C . TRP A 1 259 ? 5.291 18.780 -20.230 1.00 88.56 259 TRP A C 1
ATOM 2043 O O . TRP A 1 259 ? 5.995 18.798 -21.240 1.00 88.56 259 TRP A O 1
ATOM 2053 N N . LEU A 1 260 ? 4.309 17.897 -20.056 1.00 86.62 260 LEU A N 1
ATOM 2054 C CA . LEU A 1 260 ? 3.820 17.050 -21.136 1.00 86.62 260 LEU A CA 1
ATOM 2055 C C . LEU A 1 260 ? 2.731 17.794 -21.899 1.00 86.62 260 LEU A C 1
ATOM 2057 O O . LEU A 1 260 ? 1.919 18.531 -21.329 1.00 86.62 260 LEU A O 1
ATOM 2061 N N . ARG A 1 261 ? 2.732 17.597 -23.211 1.00 82.00 261 ARG A N 1
ATOM 2062 C CA . ARG A 1 261 ? 1.859 18.294 -24.144 1.00 82.00 261 ARG A CA 1
ATOM 2063 C C . ARG A 1 261 ? 1.073 17.284 -24.978 1.00 82.00 261 ARG A C 1
ATOM 2065 O O . ARG A 1 261 ? 1.646 16.364 -25.551 1.00 82.00 261 ARG A O 1
ATOM 2072 N N . GLY A 1 262 ? -0.227 17.518 -25.101 1.00 76.56 262 GLY A N 1
ATOM 2073 C CA . GLY A 1 262 ? -1.095 16.876 -26.079 1.00 76.56 262 GLY A CA 1
ATOM 2074 C C . GLY A 1 262 ? -1.002 17.518 -27.476 1.00 76.56 262 GLY A C 1
ATOM 2075 O O . GLY A 1 262 ? -0.166 18.382 -27.741 1.00 76.56 262 GLY A O 1
ATOM 2076 N N . PRO A 1 263 ? -1.880 17.139 -28.415 1.00 73.00 263 PRO A N 1
ATOM 2077 C CA . PRO A 1 263 ? -1.805 17.612 -29.799 1.00 73.00 263 PRO A CA 1
ATOM 2078 C C . PRO A 1 263 ? -2.076 19.121 -29.976 1.00 73.00 263 PRO A C 1
ATOM 2080 O O . PRO A 1 263 ? -1.645 19.701 -30.975 1.00 73.00 263 PRO A O 1
ATOM 2083 N N . ALA A 1 264 ? -2.759 19.772 -29.027 1.00 74.38 264 ALA A N 1
ATOM 2084 C CA . ALA A 1 264 ? -3.046 21.206 -29.081 1.00 74.38 264 ALA A CA 1
ATOM 2085 C C . ALA A 1 264 ? -1.781 22.072 -28.884 1.00 74.38 264 ALA A C 1
ATOM 2087 O O . ALA A 1 264 ? -0.784 21.647 -28.298 1.00 74.38 264 ALA A O 1
ATOM 2088 N N . ARG A 1 265 ? -1.800 23.299 -29.422 1.00 74.50 265 ARG A N 1
ATOM 2089 C CA . ARG A 1 265 ? -0.672 24.247 -29.358 1.00 74.50 265 ARG A CA 1
ATOM 2090 C C . ARG A 1 265 ? -0.799 25.199 -28.165 1.00 74.50 265 ARG A C 1
ATOM 2092 O O . ARG A 1 265 ? -1.904 25.549 -27.759 1.00 74.50 265 ARG A O 1
ATOM 2099 N N . GLY A 1 266 ? 0.343 25.682 -27.674 1.00 78.19 266 GLY A N 1
ATOM 2100 C CA . GLY A 1 266 ? 0.415 26.650 -26.575 1.00 78.19 266 GLY A CA 1
ATOM 2101 C C . GLY A 1 266 ? 0.006 26.059 -25.223 1.00 78.19 266 GLY A C 1
ATOM 2102 O O . GLY A 1 266 ? -0.048 24.842 -25.062 1.00 78.19 266 GLY A O 1
ATOM 2103 N N . ALA A 1 267 ? -0.299 26.927 -24.254 1.00 80.25 267 ALA A N 1
ATOM 2104 C CA . ALA A 1 267 ? -0.659 26.528 -22.889 1.00 80.25 267 ALA A CA 1
ATOM 2105 C C . ALA A 1 267 ? -1.886 25.597 -22.830 1.00 80.25 267 ALA A C 1
ATOM 2107 O O . ALA A 1 267 ? -1.930 24.688 -22.009 1.00 80.25 267 ALA A O 1
ATOM 2108 N N . ALA A 1 268 ? -2.840 25.759 -23.753 1.00 80.62 268 ALA A N 1
ATOM 2109 C CA . ALA A 1 268 ? -4.013 24.889 -23.872 1.00 80.62 268 ALA A CA 1
ATOM 2110 C C . ALA A 1 268 ? -3.671 23.437 -24.266 1.00 80.62 268 ALA A C 1
ATOM 2112 O O . ALA A 1 268 ? -4.518 22.554 -24.166 1.00 80.62 268 ALA A O 1
ATOM 2113 N N . GLY A 1 269 ? -2.447 23.186 -24.739 1.00 84.50 269 GLY A N 1
ATOM 2114 C CA . GLY A 1 269 ? -1.945 21.852 -25.045 1.00 84.50 269 GLY A CA 1
ATOM 2115 C C . GLY A 1 269 ? -1.252 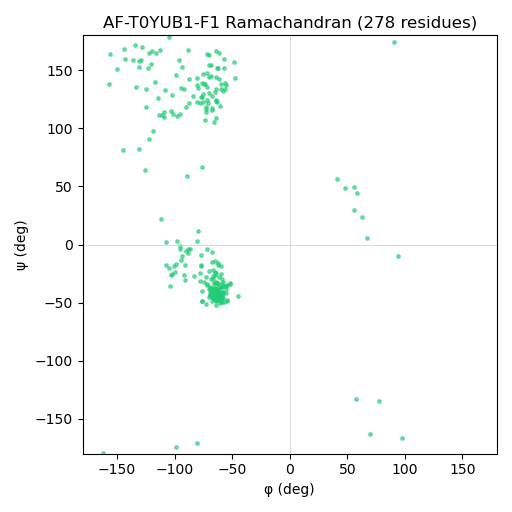21.154 -23.885 1.00 84.50 269 GLY A C 1
ATOM 2116 O O . GLY A 1 269 ? -0.892 19.994 -24.045 1.00 84.50 269 GLY A O 1
ATOM 2117 N N . VAL A 1 270 ? -1.041 21.812 -22.743 1.00 86.62 270 VAL A N 1
ATOM 2118 C CA . VAL A 1 270 ? -0.392 21.191 -21.582 1.00 86.62 270 VAL A CA 1
ATOM 2119 C C . VAL A 1 270 ? -1.355 20.201 -20.933 1.00 86.62 270 VAL A C 1
ATOM 2121 O O . VAL A 1 270 ? -2.424 20.582 -20.466 1.00 86.62 270 VAL A O 1
ATOM 2124 N N . THR A 1 271 ? -0.979 18.924 -20.907 1.00 88.56 271 THR A N 1
ATOM 2125 C CA . THR A 1 271 ? -1.797 17.848 -20.322 1.00 88.56 271 THR A CA 1
ATOM 2126 C C . THR A 1 271 ? -1.337 17.465 -18.926 1.00 88.56 271 THR A C 1
ATOM 2128 O O . THR A 1 271 ? -2.120 16.930 -18.147 1.00 88.56 271 THR A O 1
ATOM 2131 N N . TYR A 1 272 ? -0.070 17.723 -18.605 1.00 89.50 272 TYR A N 1
ATOM 2132 C CA . TYR A 1 272 ? 0.491 17.421 -17.300 1.00 89.50 272 TYR A CA 1
ATOM 2133 C C . TYR A 1 272 ? 1.710 18.293 -17.017 1.00 89.50 272 TYR A C 1
ATOM 2135 O O . TYR A 1 272 ? 2.566 18.488 -17.882 1.00 89.50 272 TYR A O 1
ATOM 2143 N N . VAL A 1 273 ? 1.797 18.776 -15.782 1.00 89.94 273 VAL A N 1
ATOM 2144 C CA . VAL A 1 273 ? 2.978 19.452 -15.249 1.00 89.94 273 VAL A CA 1
ATOM 2145 C C . VAL A 1 273 ? 3.540 18.545 -14.148 1.00 89.94 273 VAL A C 1
ATOM 2147 O O . VAL A 1 273 ? 2.865 18.366 -13.132 1.00 89.94 273 VAL A O 1
ATOM 2150 N N . PRO A 1 274 ? 4.718 17.920 -14.342 1.00 90.12 274 PRO A N 1
ATOM 2151 C CA . PRO A 1 274 ? 5.365 17.125 -13.300 1.00 90.12 274 PRO A CA 1
ATOM 2152 C C . PRO A 1 274 ? 5.708 17.980 -12.073 1.00 90.12 274 PRO A C 1
ATOM 2154 O O . PRO A 1 274 ? 5.715 19.209 -12.185 1.00 90.12 274 PRO A O 1
ATOM 2157 N N . PRO A 1 275 ? 6.024 17.360 -10.915 1.00 90.44 275 PRO A N 1
ATOM 2158 C CA . PRO A 1 275 ? 6.398 18.084 -9.700 1.00 90.44 275 PRO A CA 1
ATOM 2159 C C . PRO A 1 275 ? 7.462 19.170 -9.947 1.00 90.44 275 PRO A C 1
ATOM 2161 O O . PRO A 1 275 ? 8.220 19.074 -10.909 1.00 90.44 275 PRO A O 1
ATOM 2164 N N . PRO A 1 276 ? 7.590 20.199 -9.105 1.00 91.62 276 PRO A N 1
ATOM 2165 C CA . PRO A 1 276 ? 8.670 21.176 -9.233 1.00 91.62 276 PRO A CA 1
ATOM 2166 C C . PRO A 1 276 ? 10.069 20.533 -9.188 1.00 91.62 276 PRO A C 1
ATOM 2168 O O . PRO A 1 276 ? 10.233 19.508 -8.527 1.00 91.62 276 PRO A O 1
ATOM 2171 N N . PRO A 1 277 ? 11.092 21.132 -9.831 1.00 89.31 277 PRO A N 1
ATOM 2172 C CA . PRO A 1 277 ? 12.483 20.668 -9.742 1.00 89.31 277 PRO A CA 1
ATOM 2173 C C . PRO A 1 277 ? 12.992 20.484 -8.308 1.00 89.31 277 PRO A C 1
ATOM 2175 O O . PRO A 1 277 ? 13.743 19.568 -8.036 1.00 89.31 277 PRO A O 1
ATOM 2178 N N . ALA A 1 278 ? 12.527 21.304 -7.362 1.00 89.56 278 ALA A N 1
ATOM 2179 C CA . ALA A 1 278 ? 12.913 21.202 -5.952 1.00 89.56 278 ALA A CA 1
ATOM 2180 C C . ALA A 1 278 ? 12.406 19.928 -5.234 1.00 89.56 278 ALA A C 1
ATOM 2182 O O . ALA A 1 278 ? 12.722 19.732 -4.063 1.00 89.56 278 ALA A O 1
ATOM 2183 N N . MET A 1 279 ? 11.578 19.106 -5.891 1.00 83.38 279 MET A N 1
ATOM 2184 C CA . ME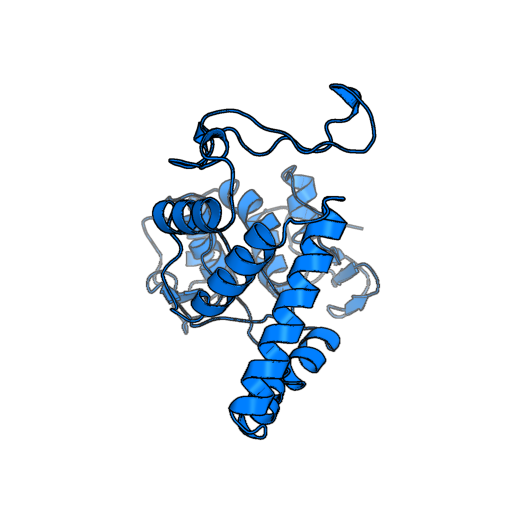T A 1 279 ? 11.025 17.855 -5.354 1.00 83.38 279 MET A CA 1
ATOM 2185 C C . MET A 1 279 ? 11.638 16.590 -5.977 1.00 83.38 279 MET A C 1
ATOM 2187 O O . MET A 1 279 ? 11.168 15.494 -5.665 1.00 83.38 279 MET A O 1
ATOM 2191 N N . VAL A 1 280 ? 12.615 16.725 -6.878 1.00 68.12 280 VAL A N 1
ATOM 2192 C CA . VAL A 1 280 ? 13.312 15.608 -7.540 1.00 68.12 280 VAL A CA 1
ATOM 2193 C C . VAL A 1 280 ? 14.795 15.617 -7.222 1.00 68.12 280 VAL A C 1
ATOM 2195 O O . VAL A 1 280 ? 15.346 16.720 -7.030 1.00 68.12 280 VAL A O 1
#

Secondary structure (DSSP, 8-state):
--EEHHHHHHHHTT--SPPPSS-EEE-S-SS-EEETTEEEE-TTTS-SSS-HHHHHHHHHHHT---HHHHHHHGGGS-HHHHHHHHHH-TT-HHHHHHHHHHHHHH-----S-----SSPEESS-TTTB---S-EEETTTTEEE-SSSBTTB----B--HHHHHHHHT-HHHHHHHHHHHS-HHHHHHHHHHHHHHHHHHHHHHTT----HHHHHHHHHHHHHGGG-PPP-HHHHHHHHHHH---TTT--SSS-SS---EE-SS-SGGGEEE-PPPGGG-

Nearest PDB structures (foldseek):
  8cil-assembly1_B  TM=6.871E-01  e=2.038E+00  Coxiella burnetii

Solvent-accessible surface area (backbone atoms only — not comparable to full-atom values): 16498 Å² total; per-residue (Å²): 125,55,59,35,25,63,42,30,50,36,62,79,66,66,50,99,58,81,77,61,83,49,36,36,31,50,39,103,48,94,53,80,42,85,51,97,68,28,28,36,28,16,73,91,75,49,63,93,60,92,49,65,65,50,23,50,41,47,16,48,72,76,78,39,87,54,67,69,58,47,56,62,49,41,73,75,52,59,68,68,59,56,52,52,50,32,58,77,38,34,58,38,62,50,52,31,44,50,54,51,49,33,27,66,65,61,74,48,79,84,74,90,72,61,79,68,45,73,72,71,36,61,66,57,55,69,88,51,24,63,61,44,78,66,48,75,40,78,81,51,32,31,20,51,19,52,37,82,43,93,94,54,49,73,83,44,69,60,40,74,68,53,50,51,55,60,73,60,37,60,67,62,52,52,48,54,52,51,72,70,38,56,68,73,56,44,54,50,52,50,55,50,49,42,51,49,52,46,55,52,58,30,48,75,74,71,44,83,73,52,73,68,43,44,52,34,42,42,56,49,61,72,55,67,77,72,74,72,78,92,43,70,70,52,54,31,50,57,52,41,56,44,53,85,54,79,87,76,45,55,91,61,78,65,85,60,83,65,67,46,68,53,95,52,73,69,78,84,9,57,73,43,69,66,79,58,36,94,80,108

Foldseek 3Di:
DDFFALQLLCVVVVAPFDHQQATEDEDCDPDFDDDRRHIYHHPVLGQPDSDLVSSQLSCCPRVNDDLRSLLRRLCVDDLVVLQVVCQVCLARPRSLLSQVSSCVSVVDHRPPHDNRDDAQAERGDVQFWPFADWDADPSSSYTDGFDDDSVDGDTGTDDPVVVVVVVVPVVVVVVVVLVPDDPVVNVVVLVVVLLVCLCVVCVVVVDDDDPQLSVLSSVLVVCPPVPDDDDQVVVLVSQQSNDDDPVVRDPGPDQAWDFDFAPDDDPVRGPGTDDHPVVD